Protein AF-A0A354GF23-F1 (afdb_monomer)

Solvent-accessible surface area (backbone atoms only — not comparable to full-atom values): 13284 Å² total; per-residue (Å²): 53,43,40,22,50,26,30,32,32,54,91,89,52,70,76,38,87,39,36,57,30,33,48,56,39,43,56,89,45,45,58,36,32,38,42,34,37,34,93,64,69,28,47,38,35,41,42,37,34,20,45,62,96,57,68,77,31,41,35,39,31,38,54,70,35,57,40,17,23,50,28,32,34,37,60,93,98,40,80,40,88,40,47,72,31,31,56,49,25,56,58,92,48,36,42,26,31,40,40,33,36,36,44,96,88,46,60,35,34,43,41,35,37,20,41,57,97,53,71,75,26,41,32,40,27,44,60,52,56,44,39,45,25,45,29,37,68,64,62,100,82,72,67,101,81,70,68,53,52,25,61,30,28,53,48,40,42,75,98,42,36,38,29,32,40,40,33,41,31,94,63,71,29,45,38,36,42,42,39,32,23,43,54,100,57,69,82,26,40,34,38,33,36,56,74,44,59,40,28,20,48,26,30,33,28,55,94,51,91,86,41,70,75,38,88,42,50,60,30,30,55,51,24,53,58,94,46,34,39,26,31,39,42,36,42,32,91,56,73,30,47,38,35,44,39,37,38,20,41,60,98,54,71,75,37,43,33,41,32,37,47,56,31,68,74,79,84,128

Radius of gyration: 18.03 Å; Cα contacts (8 Å, |Δi|>4): 758; chains: 1; bounding box: 55×43×46 Å

Foldseek 3Di:
DWKWFKWWADDPDDTDGWAIKFDFQAQPKAWFWDKWFAPPQQQKIWDWTDIPPGDIWTWIWGDQAAQKTFIWTDDPNDTDGGGIIGATFAFPKHWGIDTWGDDPPRAKTWDWIDIGPGDIITMIIGTFAFWKKFKDFDDPDDDPPRGTQGIKTAFGDHPKAKFWDWWFAPPQQQKTWDWTHIFPGDIWTKIWGDDHFQKTFMWIGDPDDPGDTHGGGMIRATRHGPWYWRTDTWGHPPRNQKIWDWIDIGPGDITTMIIGTRNDDPDD

Mean predicted aligned error: 4.47 Å

Nearest PDB structures (foldseek):
  4fbv-assembly1_A  TM=9.594E-01  e=6.382E-30  Myxococcus xanthus
  7umj-assembly1_AA  TM=9.503E-01  e=6.981E-29  Solieria filiformis
  3s60-assembly1_A  TM=9.766E-01  e=4.485E-13  Planktothrix agardhii
  4fbo-assembly2_B  TM=9.668E-01  e=3.718E-13  Pseudomonas fluorescens Pf0-1
  7dc4-assembly2_B  TM=9.651E-01  e=1.043E-12  Pseudomonas taiwanensis DSM 21245

Sequence (268 aa):
MSIYQVQNKWGDSPFQNGGIYVLGSRSNQLIVDVNIKSEDGGKTLAGTITYQGEGPIGFKGVQVVGNNYKVKNEWGDTWNDGGNWVIGGRDGQNVVALKASATSEGLDLIGEVTYEGEESILFEGEKISGSAYEIKNQHEEISESQSPEGVFVLGARDRQHPVSLDMDSEDNGKTLLGTMTYENEGVIGVKAIHVMGNVYSVQNQWNGEVSPWHPGGCFIIGGRVAQRVIEIQITSKDEGQNFSGEITYSNEEPILIEASVIGKLATV

Secondary structure (DSSP, 8-state):
-EEEEEEEE-TTPPPEEEEEEEE---TT--EEEEEEE-SSTTSEEEEEEEETTS--EEEEEEEEETTEEEEEEEETTEEEEEEEEE---SSS--EEEEEEEEPTTSS-EEEEEEETTS-EEEEEEEEE---EEEEEE--SS--TTSPP-EEEE---STT--EEEEEEE-SSSSSEEEEEEEETTS--EEEEEEEEETTEEEEEEE-SSTTSPPEEEEEEE---SSS--EEEEEEE-SSTTSEEEEEEEETTS--EEEEEEETTPPPP-

Structure (mmCIF, N/CA/C/O backbone):
data_AF-A0A354GF23-F1
#
_entry.id   AF-A0A354GF23-F1
#
loop_
_atom_site.group_PDB
_atom_site.id
_atom_site.type_symbol
_atom_site.label_atom_id
_atom_site.label_alt_id
_atom_site.label_comp_id
_atom_site.label_asym_id
_atom_site.label_entity_id
_atom_site.label_seq_id
_atom_site.pdbx_PDB_ins_code
_atom_site.Cartn_x
_atom_site.Cartn_y
_atom_site.Cartn_z
_atom_site.occupancy
_atom_site.B_iso_or_equiv
_atom_site.auth_seq_id
_atom_site.auth_comp_id
_atom_site.auth_asym_id
_atom_site.auth_atom_id
_atom_site.pdbx_PDB_model_num
ATOM 1 N N . MET A 1 1 ? -5.021 10.641 -0.151 1.00 88.19 1 MET A N 1
ATOM 2 C CA . MET A 1 1 ? -4.783 9.272 0.298 1.00 88.19 1 MET A CA 1
ATOM 3 C C . MET A 1 1 ? -3.404 9.290 0.922 1.00 88.19 1 MET A C 1
ATOM 5 O O . MET A 1 1 ? -2.590 10.113 0.503 1.00 88.19 1 MET A O 1
ATOM 9 N N . SER A 1 2 ? -3.167 8.468 1.937 1.00 92.06 2 SER A N 1
ATOM 10 C CA . SER A 1 2 ? -1.869 8.398 2.605 1.00 92.06 2 SER A CA 1
ATOM 11 C C . SER A 1 2 ? -1.308 6.988 2.521 1.00 92.06 2 SER A C 1
ATOM 13 O O . SER A 1 2 ? -2.030 6.014 2.732 1.00 92.06 2 SER A O 1
ATOM 15 N N . ILE A 1 3 ? -0.012 6.904 2.236 1.00 95.50 3 ILE A N 1
ATOM 16 C CA . ILE A 1 3 ? 0.761 5.666 2.221 1.00 95.50 3 ILE A CA 1
ATOM 17 C C . ILE A 1 3 ? 1.644 5.691 3.462 1.00 95.50 3 ILE A C 1
ATOM 19 O O . ILE A 1 3 ? 2.346 6.675 3.696 1.00 95.50 3 ILE A O 1
ATOM 23 N N . TYR A 1 4 ? 1.594 4.628 4.253 1.00 97.00 4 TYR A N 1
ATOM 24 C CA . TYR A 1 4 ? 2.343 4.505 5.494 1.00 97.00 4 TYR A CA 1
ATOM 25 C C . TYR A 1 4 ? 3.311 3.338 5.406 1.00 97.00 4 TYR A C 1
ATOM 27 O O . TYR A 1 4 ? 2.892 2.212 5.132 1.00 97.00 4 TYR A O 1
ATOM 35 N N . GLN A 1 5 ? 4.586 3.596 5.683 1.00 97.44 5 GLN A N 1
ATOM 36 C CA . GLN A 1 5 ? 5.527 2.545 6.024 1.00 97.44 5 GLN A CA 1
ATOM 37 C C . GLN A 1 5 ? 5.313 2.164 7.482 1.00 97.44 5 GLN A C 1
ATOM 39 O O . GLN A 1 5 ? 5.512 2.976 8.383 1.00 97.44 5 GLN A O 1
ATOM 44 N N . VAL A 1 6 ? 4.866 0.932 7.706 1.00 98.31 6 VAL A N 1
ATOM 45 C CA . VAL A 1 6 ? 4.480 0.463 9.032 1.00 98.31 6 VAL A CA 1
ATOM 46 C C . VAL A 1 6 ? 5.617 -0.320 9.665 1.00 98.31 6 VAL A C 1
ATOM 48 O O . VAL A 1 6 ? 6.278 -1.136 9.018 1.00 98.31 6 VAL A O 1
ATOM 51 N N . GLN A 1 7 ? 5.809 -0.103 10.958 1.00 98.25 7 GLN A N 1
ATOM 52 C CA . GLN A 1 7 ? 6.608 -0.939 11.832 1.00 98.25 7 GLN A CA 1
ATOM 53 C C . GLN A 1 7 ? 5.755 -1.455 12.992 1.00 98.25 7 GLN A C 1
ATOM 55 O O . GLN A 1 7 ? 4.855 -0.772 13.488 1.00 98.25 7 GLN A O 1
ATOM 60 N N . ASN A 1 8 ? 6.041 -2.681 13.431 1.00 98.56 8 ASN A N 1
ATOM 61 C CA . ASN A 1 8 ? 5.394 -3.288 14.587 1.00 98.56 8 ASN A CA 1
ATOM 62 C C . ASN A 1 8 ? 6.404 -3.735 15.642 1.00 98.56 8 A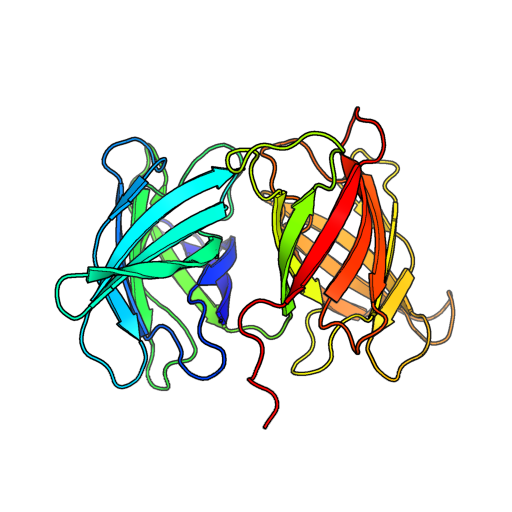SN A C 1
ATOM 64 O O . ASN A 1 8 ? 7.526 -4.123 15.315 1.00 98.56 8 ASN A O 1
ATOM 68 N N . LYS A 1 9 ? 5.991 -3.721 16.911 1.00 98.12 9 LYS A N 1
ATOM 69 C CA . LYS A 1 9 ? 6.804 -4.192 18.041 1.00 98.12 9 LYS A CA 1
ATOM 70 C C . LYS A 1 9 ? 5.966 -5.011 19.018 1.00 98.12 9 LYS A C 1
ATOM 72 O O . LYS A 1 9 ? 4.854 -4.617 19.363 1.00 98.12 9 LYS A O 1
ATOM 77 N N . TRP A 1 10 ? 6.529 -6.119 19.499 1.00 97.44 10 TRP A N 1
ATOM 78 C CA . TRP A 1 10 ? 5.908 -7.016 20.474 1.00 97.44 10 TRP A CA 1
ATOM 79 C C . TRP A 1 10 ? 6.875 -7.323 21.621 1.00 97.44 10 TRP A C 1
ATOM 81 O O . TRP A 1 10 ? 8.047 -7.636 21.404 1.00 97.44 10 TRP A O 1
ATOM 91 N N . GLY A 1 11 ? 6.388 -7.229 22.861 1.00 94.75 11 GLY A N 1
ATOM 92 C CA . GLY A 1 11 ? 7.231 -7.363 24.053 1.00 94.75 11 GLY A CA 1
ATOM 93 C C . GLY A 1 11 ? 8.475 -6.464 23.990 1.00 94.75 11 GLY A C 1
ATOM 94 O O . GLY A 1 11 ? 8.386 -5.276 23.669 1.00 94.75 11 GLY A O 1
ATOM 95 N N . ASP A 1 12 ? 9.643 -7.054 24.246 1.00 95.50 12 ASP A N 1
ATOM 96 C CA . ASP A 1 12 ? 10.941 -6.365 24.228 1.00 95.50 12 ASP A CA 1
ATOM 97 C C . ASP A 1 12 ? 11.647 -6.392 22.854 1.00 95.50 12 ASP A C 1
ATOM 99 O O . ASP A 1 12 ? 12.826 -6.046 22.759 1.00 95.50 12 ASP A O 1
ATOM 103 N N . SER A 1 13 ? 10.967 -6.803 21.772 1.00 95.69 13 SER A N 1
ATOM 104 C CA . SER A 1 13 ? 11.577 -6.850 20.435 1.00 95.69 13 SER A CA 1
ATOM 105 C C . SER A 1 13 ? 11.971 -5.448 19.936 1.00 95.69 13 SER A C 1
ATOM 107 O O . SER A 1 13 ? 11.332 -4.453 20.296 1.00 95.69 13 SER A O 1
ATOM 109 N N . PRO A 1 14 ? 12.980 -5.318 19.052 1.00 97.19 14 PRO A N 1
ATOM 110 C CA . PRO A 1 14 ? 13.079 -4.119 18.227 1.00 97.19 14 PRO A CA 1
ATOM 111 C C . PRO A 1 14 ? 11.850 -4.019 17.313 1.00 97.19 14 PRO A C 1
ATOM 113 O O . PRO A 1 14 ? 11.153 -5.016 17.087 1.00 97.19 14 PRO A O 1
ATOM 116 N N . PHE A 1 15 ? 11.598 -2.823 16.784 1.00 97.62 15 PHE A N 1
ATOM 117 C CA . PHE A 1 15 ? 10.604 -2.643 15.734 1.00 97.62 15 PHE A CA 1
ATOM 118 C C . PHE A 1 15 ? 10.985 -3.454 14.494 1.00 97.62 15 PHE A C 1
ATOM 120 O O . PHE A 1 15 ? 12.151 -3.519 14.101 1.00 97.62 15 PHE A O 1
ATOM 127 N N . GLN A 1 16 ? 9.984 -4.097 13.909 1.00 97.56 16 GLN A N 1
ATOM 128 C CA . GLN A 1 16 ? 10.092 -4.922 12.714 1.00 97.56 16 GLN A CA 1
ATOM 129 C C . GLN A 1 16 ? 9.217 -4.332 11.618 1.00 97.56 16 GLN A C 1
ATOM 131 O O . GLN A 1 16 ? 8.242 -3.642 11.904 1.00 97.56 16 GLN A O 1
ATOM 136 N N . ASN A 1 17 ? 9.549 -4.615 10.359 1.00 96.62 17 ASN A N 1
ATOM 137 C CA . ASN A 1 17 ? 8.730 -4.191 9.228 1.00 96.62 17 ASN A CA 1
ATOM 138 C C . ASN A 1 17 ? 7.301 -4.759 9.381 1.00 96.62 17 ASN A C 1
ATOM 140 O O . ASN A 1 17 ? 7.134 -5.947 9.640 1.00 96.62 17 ASN A O 1
ATOM 144 N N . GLY A 1 18 ? 6.293 -3.893 9.285 1.00 97.75 18 GLY A N 1
ATOM 145 C CA . GLY A 1 18 ? 4.867 -4.216 9.383 1.00 97.75 18 GLY A CA 1
ATOM 146 C C . GLY A 1 18 ? 4.116 -4.074 8.055 1.00 97.75 18 GLY A C 1
ATOM 147 O O . GLY A 1 18 ? 2.891 -4.182 8.031 1.00 97.75 18 GLY A O 1
ATOM 148 N N . GLY A 1 19 ? 4.837 -3.836 6.957 1.00 97.12 19 GLY A N 1
ATOM 149 C CA . GLY A 1 19 ? 4.315 -3.675 5.605 1.00 97.12 19 GLY A CA 1
ATOM 150 C C . GLY A 1 19 ? 4.055 -2.220 5.214 1.00 97.12 19 GLY A C 1
ATOM 151 O O . GLY A 1 19 ? 4.503 -1.281 5.872 1.00 97.12 19 GLY A O 1
ATOM 152 N N . ILE A 1 20 ? 3.324 -2.042 4.112 1.00 98.06 20 ILE A N 1
ATOM 153 C CA . ILE A 1 20 ? 2.844 -0.742 3.638 1.00 98.06 20 ILE A CA 1
ATOM 154 C C . ILE A 1 20 ? 1.326 -0.716 3.767 1.00 98.06 20 ILE A C 1
ATOM 156 O O . ILE A 1 20 ? 0.649 -1.627 3.293 1.00 98.06 20 ILE A O 1
ATOM 160 N N . TYR A 1 21 ? 0.796 0.318 4.415 1.00 98.31 21 TYR A N 1
ATOM 161 C CA . TYR A 1 21 ? -0.643 0.532 4.558 1.00 98.31 21 TYR A CA 1
ATOM 162 C C . TYR A 1 21 ? -1.058 1.709 3.679 1.00 98.31 21 TYR A C 1
ATOM 164 O O . TYR A 1 21 ? -0.328 2.691 3.555 1.00 98.31 21 TYR A O 1
ATOM 172 N N . VAL A 1 22 ? -2.252 1.631 3.097 1.00 97.31 22 VAL A N 1
ATOM 173 C CA . VAL A 1 22 ? -2.867 2.734 2.350 1.00 97.31 22 VAL A CA 1
ATOM 174 C C . VAL A 1 22 ? -4.151 3.100 3.069 1.00 97.31 22 VAL A C 1
ATOM 176 O O . VAL A 1 22 ? -5.108 2.325 3.051 1.00 97.31 22 VAL A O 1
ATOM 179 N N . LEU A 1 23 ? -4.154 4.259 3.727 1.00 96.88 23 LEU A N 1
ATOM 180 C CA . LEU A 1 23 ? -5.253 4.717 4.575 1.00 96.88 23 LEU A CA 1
ATOM 181 C C . LEU A 1 23 ? -5.781 6.067 4.077 1.00 96.88 23 LEU A C 1
ATOM 183 O O . LEU A 1 23 ? -5.028 7.005 3.802 1.00 96.88 23 LEU A O 1
ATOM 187 N N . GLY A 1 24 ? -7.102 6.172 3.988 1.00 94.44 24 GLY A N 1
ATOM 188 C CA . GLY A 1 24 ? -7.807 7.335 3.455 1.00 94.44 24 GLY A CA 1
ATOM 189 C C . GLY A 1 24 ? -7.808 7.409 1.927 1.00 94.44 24 GLY A C 1
ATOM 190 O O . GLY A 1 24 ? -6.891 6.957 1.249 1.00 94.44 24 GLY A O 1
ATOM 191 N N . SER A 1 25 ? -8.825 8.062 1.370 1.00 91.00 25 SER A N 1
ATOM 192 C CA . SER A 1 25 ? -9.001 8.228 -0.085 1.00 91.00 25 SER A CA 1
ATOM 193 C C . SER A 1 25 ? -8.878 9.681 -0.565 1.00 91.00 25 SER A C 1
ATOM 195 O O . SER A 1 25 ? -8.732 9.932 -1.759 1.00 91.00 25 SER A O 1
ATOM 197 N N . ARG A 1 26 ? -8.856 10.661 0.349 1.00 90.88 26 ARG A N 1
ATOM 198 C CA . ARG A 1 26 ? -8.877 12.104 0.031 1.00 90.88 26 ARG A CA 1
ATOM 199 C C . ARG A 1 26 ? -7.486 12.677 -0.221 1.00 90.88 26 ARG A C 1
ATOM 201 O O . ARG A 1 26 ? -6.612 12.522 0.623 1.00 90.88 26 ARG A O 1
ATOM 208 N N . SER A 1 27 ? -7.258 13.340 -1.353 1.00 84.31 27 SER A N 1
ATOM 209 C CA . SER A 1 27 ? -5.943 13.866 -1.776 1.00 84.31 27 SER A CA 1
ATOM 210 C C . SER A 1 27 ? -5.323 14.888 -0.814 1.00 84.31 27 SER A C 1
ATOM 212 O O . SER A 1 27 ? -4.121 14.855 -0.582 1.00 84.31 27 SER A O 1
ATOM 214 N N . ASN A 1 28 ? -6.153 15.747 -0.219 1.00 84.44 28 ASN A N 1
ATOM 215 C CA . ASN A 1 28 ? -5.722 16.923 0.545 1.00 84.44 28 ASN A CA 1
ATOM 216 C C . ASN A 1 28 ? -6.146 16.881 2.017 1.00 84.44 28 ASN A C 1
ATOM 218 O O . ASN A 1 28 ? -6.219 17.918 2.671 1.00 84.44 28 ASN A O 1
ATOM 222 N N . GLN A 1 29 ? -6.486 15.699 2.531 1.00 89.81 29 GLN A N 1
ATOM 223 C CA . GLN A 1 29 ? -6.964 15.562 3.898 1.00 89.81 29 GLN A CA 1
ATOM 224 C C . GLN A 1 29 ? -6.556 14.208 4.463 1.00 89.81 29 GLN A C 1
ATOM 226 O O . GLN A 1 29 ? -6.956 13.159 3.955 1.00 89.81 29 GLN A O 1
ATOM 231 N N . LEU A 1 30 ? -5.720 14.250 5.496 1.00 91.81 30 LEU A N 1
ATOM 232 C CA . LEU A 1 30 ? -5.093 13.069 6.082 1.00 91.81 30 LEU A CA 1
ATOM 233 C C . LEU A 1 30 ? -6.025 12.401 7.095 1.00 91.81 30 LEU A C 1
ATOM 235 O O . LEU A 1 30 ? -6.868 13.065 7.698 1.00 91.81 30 LEU A O 1
ATOM 239 N N . ILE A 1 31 ? -5.854 11.096 7.299 1.00 94.12 31 ILE A N 1
ATOM 240 C CA . ILE A 1 31 ? -6.420 10.400 8.457 1.00 94.12 31 ILE A CA 1
ATOM 241 C C . ILE A 1 31 ? -5.604 10.800 9.686 1.00 94.12 31 ILE A C 1
ATOM 243 O O . ILE A 1 31 ? -4.381 10.703 9.663 1.00 94.12 31 ILE A O 1
ATOM 247 N N . VAL A 1 32 ? -6.280 11.242 10.745 1.00 96.19 32 VAL A N 1
ATOM 248 C CA . VAL A 1 32 ? -5.654 11.605 12.028 1.00 96.19 32 VAL A CA 1
ATOM 249 C C . VAL A 1 32 ? -6.064 10.690 13.175 1.00 96.19 32 VAL A C 1
ATOM 251 O O . VAL A 1 32 ? -5.457 10.737 14.238 1.00 96.19 32 VAL A O 1
ATOM 254 N N . ASP A 1 33 ? -7.081 9.855 12.972 1.00 97.31 33 ASP A N 1
ATOM 255 C CA . ASP A 1 33 ? -7.488 8.829 13.926 1.00 97.31 33 ASP A CA 1
ATOM 256 C C . ASP A 1 33 ? -8.158 7.669 13.184 1.00 97.31 33 ASP A C 1
ATOM 258 O O . ASP A 1 33 ? -8.958 7.886 12.267 1.00 97.31 33 ASP A O 1
ATOM 262 N N . VAL A 1 34 ? -7.832 6.444 13.575 1.00 98.38 34 VAL A N 1
ATOM 263 C CA . VAL A 1 34 ? -8.476 5.211 13.124 1.00 98.38 34 VAL A CA 1
ATOM 264 C C . VAL A 1 34 ? -8.713 4.322 14.335 1.00 98.38 34 VAL A C 1
ATOM 266 O O . VAL A 1 34 ? -7.808 4.080 15.127 1.00 98.38 34 VAL A O 1
ATOM 269 N N . ASN A 1 35 ? -9.936 3.824 14.474 1.00 98.75 35 ASN A N 1
ATOM 270 C CA . ASN A 1 35 ? -10.312 2.864 15.502 1.00 98.75 35 ASN A CA 1
ATOM 271 C C . ASN A 1 35 ? -11.339 1.897 14.917 1.00 98.75 35 ASN A C 1
ATOM 273 O O . ASN A 1 35 ? -12.536 2.192 14.867 1.00 98.75 35 ASN A O 1
ATOM 277 N N . ILE A 1 36 ? -10.854 0.761 14.428 1.00 98.88 36 ILE A N 1
ATOM 278 C CA . ILE A 1 36 ? -11.643 -0.240 13.711 1.00 98.88 36 ILE A CA 1
ATOM 279 C C . ILE A 1 36 ? -11.364 -1.631 14.269 1.00 98.88 36 ILE A C 1
ATOM 281 O O . ILE A 1 36 ? -10.253 -1.926 14.710 1.00 98.88 36 ILE A O 1
ATOM 285 N N . LYS A 1 37 ? -12.377 -2.493 14.230 1.00 98.88 37 LYS A N 1
ATOM 286 C CA . LYS A 1 37 ? -12.303 -3.889 14.665 1.00 98.88 37 LYS A CA 1
ATOM 287 C C . LYS A 1 37 ? -13.073 -4.804 13.720 1.00 98.88 37 LYS A C 1
ATOM 289 O O . LYS A 1 37 ? -13.999 -4.363 13.043 1.00 98.88 37 LYS A O 1
ATOM 294 N N . SER A 1 38 ? -12.715 -6.075 13.725 1.00 98.81 38 SER A N 1
ATOM 295 C CA . SER A 1 38 ? -13.408 -7.155 13.040 1.00 98.81 38 SER A CA 1
ATOM 296 C C . SER A 1 38 ? -14.007 -8.125 14.051 1.00 98.81 38 SER A C 1
ATOM 298 O O . SER A 1 38 ? -13.442 -8.359 15.118 1.00 98.81 38 SER A O 1
ATOM 300 N N . GLU A 1 39 ? -15.145 -8.711 13.690 1.00 98.50 39 GLU A N 1
ATOM 301 C CA . GLU A 1 39 ? -15.802 -9.787 14.441 1.00 98.50 39 GLU A CA 1
ATOM 302 C C . GLU A 1 39 ? -15.822 -11.105 13.640 1.00 98.50 39 GLU A C 1
ATOM 304 O O . GLU A 1 39 ? -16.390 -12.097 14.088 1.00 98.50 39 GLU A O 1
ATOM 309 N N . ASP A 1 40 ? -15.192 -11.132 12.460 1.00 98.50 40 ASP A N 1
ATOM 310 C CA . ASP A 1 40 ? -15.273 -12.222 11.480 1.00 98.50 40 ASP A CA 1
ATOM 311 C C . ASP A 1 40 ? -13.909 -12.608 10.871 1.00 98.50 40 ASP A C 1
ATOM 313 O O . ASP A 1 40 ? -13.831 -13.066 9.727 1.00 98.50 40 ASP A O 1
ATOM 317 N N . GLY A 1 41 ? -12.831 -12.441 11.645 1.00 98.25 41 GLY A N 1
ATOM 318 C CA . GLY A 1 41 ? -11.471 -12.814 11.227 1.00 98.25 41 GLY A CA 1
ATOM 319 C C . GLY A 1 41 ? -10.858 -11.847 10.209 1.00 98.25 41 GLY A C 1
ATOM 320 O O . GLY A 1 41 ? -10.088 -12.239 9.339 1.00 98.25 41 GLY A O 1
ATOM 321 N N . GLY A 1 42 ? -11.244 -10.574 10.262 1.00 98.38 42 GLY A N 1
ATOM 322 C CA . GLY A 1 42 ? -10.748 -9.511 9.389 1.00 98.38 42 GLY A CA 1
ATOM 323 C C . GLY A 1 42 ? -11.443 -9.431 8.031 1.00 98.38 42 GLY A C 1
ATOM 324 O O . GLY A 1 42 ? -11.048 -8.621 7.206 1.00 98.38 42 GLY A O 1
ATOM 325 N N . LYS A 1 43 ? -12.492 -10.220 7.770 1.00 98.06 43 LYS A N 1
ATOM 326 C CA . LYS A 1 43 ? -13.234 -10.138 6.495 1.00 98.06 43 LYS A CA 1
ATOM 327 C C . LYS A 1 43 ? -14.027 -8.841 6.385 1.00 98.06 43 LYS A C 1
ATOM 329 O O . LYS A 1 43 ? -14.141 -8.265 5.302 1.00 98.06 43 LYS A O 1
ATOM 334 N N . THR A 1 44 ? -14.554 -8.361 7.504 1.00 98.69 44 THR A N 1
ATOM 335 C CA . THR A 1 44 ? -15.122 -7.027 7.642 1.00 98.69 44 THR A CA 1
ATOM 336 C C . THR A 1 44 ? -14.481 -6.293 8.811 1.00 98.69 44 THR A C 1
ATOM 338 O O . THR A 1 44 ? -14.153 -6.874 9.846 1.00 98.69 44 THR A O 1
ATOM 341 N N . LEU A 1 45 ? -14.295 -4.988 8.636 1.00 98.88 45 LEU A N 1
ATOM 342 C CA . LEU A 1 45 ? -13.812 -4.064 9.656 1.00 98.88 45 LEU A CA 1
ATOM 343 C C . LEU A 1 45 ? -14.862 -2.975 9.858 1.00 98.88 45 LEU A C 1
ATOM 345 O O . LEU A 1 45 ? -15.353 -2.396 8.890 1.00 98.88 45 LEU A O 1
ATOM 349 N N . ALA A 1 46 ? -15.195 -2.665 11.105 1.00 98.81 46 ALA A N 1
ATOM 350 C CA . ALA A 1 46 ? -16.134 -1.610 11.458 1.00 98.81 46 ALA A CA 1
ATOM 351 C C . ALA A 1 46 ? -15.594 -0.758 12.606 1.00 98.81 46 ALA A C 1
ATOM 353 O O . ALA A 1 46 ? -14.874 -1.248 13.478 1.00 98.81 46 ALA A O 1
ATOM 354 N N . GLY A 1 47 ? -15.959 0.521 12.622 1.00 98.50 47 GLY A N 1
ATOM 355 C CA . GLY A 1 47 ? -15.556 1.440 13.679 1.00 98.50 47 GLY A CA 1
ATOM 356 C C . GLY A 1 47 ? -15.662 2.889 13.241 1.00 98.50 47 GLY A C 1
ATOM 357 O O . GLY A 1 47 ? -16.622 3.265 12.567 1.00 98.50 47 GLY A O 1
ATOM 358 N N . THR A 1 48 ? -14.674 3.693 13.614 1.00 98.44 48 THR A N 1
ATOM 359 C CA . THR A 1 48 ? -14.623 5.121 13.300 1.00 98.44 48 THR A CA 1
ATOM 360 C C . THR A 1 48 ? -13.265 5.525 12.753 1.00 98.44 48 THR A C 1
ATOM 362 O O . THR A 1 48 ? -12.236 4.961 13.126 1.00 98.44 48 THR A O 1
ATOM 365 N N . ILE A 1 49 ? -13.266 6.544 11.902 1.00 98.00 49 ILE A N 1
ATOM 366 C CA . ILE A 1 49 ? -12.061 7.256 11.471 1.00 98.00 49 ILE A CA 1
ATOM 367 C C . ILE A 1 49 ? -12.276 8.758 11.640 1.00 98.00 49 ILE A C 1
ATOM 369 O O . ILE A 1 49 ? -13.416 9.219 11.661 1.00 98.00 49 ILE A O 1
ATOM 373 N N . THR A 1 50 ? -11.195 9.527 11.704 1.00 96.19 50 THR A N 1
ATOM 374 C CA . THR A 1 50 ? -11.240 10.993 11.690 1.00 96.19 50 THR A CA 1
ATOM 375 C C . THR A 1 50 ? -10.303 11.514 10.612 1.00 96.19 50 THR A C 1
ATOM 377 O O . THR A 1 50 ? -9.116 11.185 10.602 1.00 96.19 50 THR A O 1
ATOM 380 N N . TYR A 1 51 ? -10.831 12.337 9.707 1.00 95.06 51 TYR A N 1
ATOM 381 C CA . TYR A 1 51 ? -10.020 13.124 8.781 1.00 95.06 51 TYR A CA 1
ATOM 382 C C . TYR A 1 51 ? -9.571 14.432 9.447 1.00 95.06 51 TYR A C 1
ATOM 384 O O . TYR A 1 51 ? -10.256 14.977 10.312 1.00 95.06 51 TYR A O 1
ATOM 392 N N . GLN A 1 52 ? -8.417 14.959 9.044 1.00 93.19 52 GLN A N 1
ATOM 393 C CA . GLN A 1 52 ? -7.867 16.203 9.576 1.00 93.19 52 GLN A CA 1
ATOM 394 C C . GLN A 1 52 ? -8.882 17.352 9.471 1.00 93.19 52 GLN A C 1
ATOM 396 O O . GLN A 1 52 ? -9.402 17.636 8.393 1.00 93.19 52 GLN A O 1
ATOM 401 N N . GLY A 1 53 ? -9.139 18.029 10.592 1.00 92.88 53 GLY A N 1
ATOM 402 C CA . GLY A 1 53 ? -10.086 19.146 10.659 1.00 92.88 53 GLY A CA 1
ATOM 403 C C . GLY A 1 53 ? -11.564 18.744 10.747 1.00 92.88 53 GLY A C 1
ATOM 404 O O . GLY A 1 53 ? -12.416 19.629 10.736 1.00 92.88 53 GLY A O 1
ATOM 405 N N . GLU A 1 54 ? -11.879 17.450 10.859 1.00 94.31 54 GLU A N 1
ATOM 406 C CA . GLU A 1 54 ? -13.246 16.930 11.002 1.00 94.31 54 GLU A CA 1
ATOM 407 C C . G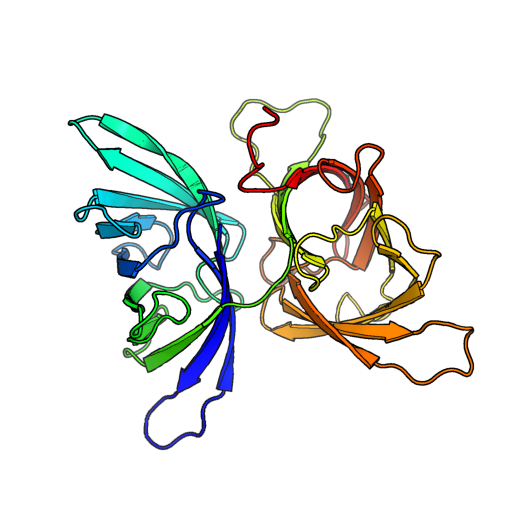LU A 1 54 ? -13.481 16.268 12.369 1.00 94.31 54 GLU A C 1
ATOM 409 O O . GLU A 1 54 ? -12.558 16.072 13.160 1.00 94.31 54 GLU A O 1
ATOM 414 N N . GLY A 1 55 ? -14.746 15.939 12.653 1.00 95.31 55 GLY A N 1
ATOM 415 C CA . GLY A 1 55 ? -15.107 15.014 13.728 1.00 95.31 55 GLY A CA 1
ATOM 416 C C . GLY A 1 55 ? -15.068 13.550 13.259 1.00 95.31 55 GLY A C 1
ATOM 417 O O . GLY A 1 55 ? -14.980 13.300 12.055 1.00 95.31 55 GLY A O 1
ATOM 418 N N . PRO A 1 56 ? -15.162 12.578 14.184 1.00 97.06 56 PRO A N 1
ATOM 419 C CA . PRO A 1 56 ? -15.191 11.164 13.827 1.00 97.06 56 PRO A CA 1
ATOM 420 C C . PRO A 1 56 ? -16.391 10.816 12.939 1.00 97.06 56 PRO A C 1
ATOM 422 O O . PRO A 1 56 ? -17.512 11.259 13.195 1.00 97.06 56 PRO A O 1
ATOM 425 N N . ILE A 1 57 ? -16.158 9.976 11.933 1.00 97.81 57 ILE A N 1
ATOM 426 C CA . ILE A 1 57 ? -17.174 9.433 11.023 1.00 97.81 57 ILE A CA 1
ATOM 427 C C . ILE A 1 57 ? -17.169 7.905 11.070 1.00 97.81 57 ILE A C 1
ATOM 429 O O . ILE A 1 57 ? -16.155 7.283 11.405 1.00 97.81 57 ILE A O 1
ATOM 433 N N . GLY A 1 58 ? -18.300 7.286 10.726 1.00 98.25 58 GLY A N 1
ATOM 434 C CA . GLY A 1 58 ? -18.408 5.828 10.692 1.00 98.25 58 GLY A CA 1
ATOM 435 C C . GLY A 1 58 ? -17.526 5.216 9.602 1.00 98.25 58 GLY A C 1
ATOM 436 O O . GLY A 1 58 ? -17.332 5.799 8.534 1.00 98.25 58 GLY A O 1
ATOM 437 N N . PHE A 1 59 ? -17.000 4.023 9.863 1.00 98.62 59 PHE A N 1
ATOM 438 C CA . PHE A 1 59 ? -16.169 3.248 8.945 1.00 98.62 59 PHE A CA 1
ATOM 439 C C . PHE A 1 59 ? -16.723 1.833 8.796 1.00 98.62 59 PHE A C 1
ATOM 441 O O . PHE A 1 59 ? -17.025 1.171 9.793 1.00 98.62 59 PHE A O 1
ATOM 448 N N . LYS A 1 60 ? -16.799 1.358 7.549 1.00 98.56 60 LYS A N 1
ATOM 449 C CA . LYS A 1 60 ? -16.996 -0.051 7.194 1.00 98.56 60 LYS A CA 1
ATOM 450 C C . LYS A 1 60 ? -16.042 -0.418 6.067 1.00 98.56 60 LYS A C 1
ATOM 452 O O . LYS A 1 60 ? -16.112 0.190 5.006 1.00 98.56 60 LYS A O 1
ATOM 457 N N . GLY A 1 61 ? -15.197 -1.414 6.278 1.00 98.25 61 GLY A N 1
ATOM 458 C CA . GLY A 1 61 ? -14.347 -2.021 5.261 1.00 98.25 61 GLY A CA 1
ATOM 459 C C . GLY A 1 61 ? -14.774 -3.461 5.014 1.00 98.25 61 GLY A C 1
ATOM 460 O O . GLY A 1 61 ? -15.015 -4.197 5.967 1.00 98.25 61 GLY A O 1
ATOM 461 N N . VAL A 1 62 ? -14.861 -3.865 3.750 1.00 97.56 62 VAL A N 1
ATOM 462 C CA . VAL A 1 62 ? -15.084 -5.262 3.349 1.00 97.56 62 VAL A CA 1
ATOM 463 C C . VAL A 1 62 ? -13.874 -5.726 2.555 1.00 97.56 62 VAL A C 1
ATOM 465 O O . VAL A 1 62 ? -13.504 -5.075 1.577 1.00 97.56 62 VAL A O 1
ATOM 468 N N . GLN A 1 63 ? -13.253 -6.823 2.987 1.00 95.62 63 GLN A N 1
ATOM 469 C CA . GLN A 1 63 ? -12.099 -7.407 2.315 1.00 95.62 63 GLN A CA 1
ATOM 470 C C . GLN A 1 63 ? -12.476 -7.815 0.888 1.00 95.62 63 GLN A C 1
ATOM 472 O O . GLN A 1 63 ? -13.494 -8.470 0.663 1.00 95.62 63 GLN A O 1
ATOM 477 N N . VAL A 1 64 ? -11.643 -7.423 -0.072 1.00 91.88 64 VAL A N 1
ATOM 478 C CA . VAL A 1 64 ? -11.788 -7.793 -1.483 1.00 91.88 64 VAL A CA 1
ATOM 479 C C . VAL A 1 64 ? -10.813 -8.911 -1.832 1.00 91.88 64 VAL A C 1
ATOM 481 O O . VAL A 1 64 ? -11.221 -9.969 -2.303 1.00 91.88 64 VAL A O 1
ATOM 484 N N . VAL A 1 65 ? -9.520 -8.674 -1.599 1.00 91.19 65 VAL A N 1
ATOM 485 C CA . VAL A 1 65 ? -8.433 -9.611 -1.896 1.00 91.19 65 VAL A CA 1
ATOM 486 C C . VAL A 1 65 ? -7.203 -9.253 -1.062 1.00 91.19 65 VAL A C 1
ATOM 488 O O . VAL A 1 65 ? -6.855 -8.076 -0.943 1.00 91.19 65 VAL A O 1
ATOM 491 N N . GLY A 1 66 ? -6.550 -10.251 -0.462 1.00 92.94 66 GLY A N 1
ATOM 492 C CA . GLY A 1 66 ? -5.400 -10.016 0.417 1.00 92.94 66 GLY A CA 1
ATOM 493 C C . GLY A 1 66 ? -5.698 -8.946 1.465 1.00 92.94 66 GLY A C 1
ATOM 494 O O . GLY A 1 66 ? -6.754 -8.962 2.086 1.00 92.94 66 GLY A O 1
ATOM 495 N N . ASN A 1 67 ? -4.812 -7.967 1.618 1.00 96.88 67 ASN A N 1
ATOM 496 C CA . ASN A 1 67 ? -4.990 -6.884 2.590 1.00 96.88 67 ASN A CA 1
ATOM 497 C C . ASN A 1 67 ? -5.823 -5.700 2.054 1.00 96.88 67 ASN A C 1
ATOM 499 O O . ASN A 1 67 ? -5.802 -4.629 2.657 1.00 96.88 67 ASN A O 1
ATOM 503 N N . ASN A 1 68 ? -6.539 -5.859 0.932 1.00 96.12 68 ASN A N 1
ATOM 504 C CA . ASN A 1 68 ? -7.331 -4.798 0.302 1.00 96.12 68 ASN A CA 1
ATOM 505 C C . ASN A 1 68 ? -8.778 -4.784 0.792 1.00 96.12 68 ASN A C 1
ATOM 507 O O . ASN A 1 68 ? -9.461 -5.809 0.765 1.00 96.12 68 ASN A O 1
ATOM 511 N N . TYR A 1 69 ? -9.271 -3.597 1.138 1.00 96.94 69 TYR A N 1
ATOM 512 C CA . TYR A 1 69 ? -10.620 -3.376 1.649 1.00 96.94 69 TYR A CA 1
ATOM 513 C C . TYR A 1 69 ? -11.344 -2.316 0.833 1.00 96.94 69 TYR A C 1
ATOM 515 O O . TYR A 1 69 ? -10.835 -1.209 0.664 1.00 96.94 69 TYR A O 1
ATOM 523 N N . LYS A 1 70 ? -12.572 -2.622 0.412 1.00 95.31 70 LYS A N 1
ATOM 524 C CA . LYS A 1 70 ? -13.510 -1.628 -0.109 1.00 95.31 70 LYS A CA 1
ATOM 525 C C . LYS A 1 70 ? -14.183 -0.934 1.067 1.00 95.31 70 LYS A C 1
ATOM 527 O O . LYS A 1 70 ? -14.848 -1.590 1.873 1.00 95.31 70 LYS A O 1
ATOM 532 N N . VAL A 1 71 ? -13.993 0.375 1.183 1.00 96.75 71 VAL A N 1
ATOM 533 C CA . VAL A 1 71 ? -14.410 1.162 2.347 1.00 96.75 71 VAL A CA 1
ATOM 534 C C . VAL A 1 71 ? -15.654 1.980 2.035 1.00 96.75 71 VAL A C 1
ATOM 536 O O . VAL A 1 71 ? -15.807 2.540 0.955 1.00 96.75 71 VAL A O 1
ATOM 539 N N . LYS A 1 72 ? -16.543 2.088 3.020 1.00 97.38 72 LYS A N 1
ATOM 540 C CA . LYS A 1 72 ? -17.597 3.096 3.084 1.00 97.38 72 LYS A CA 1
ATOM 541 C C . LYS A 1 72 ? -17.443 3.933 4.345 1.00 97.38 72 LYS A C 1
ATOM 543 O O . LYS A 1 72 ? -17.076 3.406 5.399 1.00 97.38 72 LYS A O 1
ATOM 548 N N . ASN A 1 73 ? -17.779 5.216 4.246 1.00 97.44 73 ASN A N 1
ATOM 549 C CA . ASN A 1 73 ? -17.832 6.120 5.390 1.00 97.44 73 ASN A CA 1
ATOM 550 C C . ASN A 1 73 ? -19.244 6.660 5.619 1.00 97.44 73 ASN A C 1
ATOM 552 O O . ASN A 1 73 ? -19.982 6.901 4.666 1.00 97.44 73 ASN A O 1
ATOM 556 N N . GLU A 1 74 ? -19.611 6.856 6.882 1.00 96.44 74 GLU A N 1
ATOM 557 C CA . GLU A 1 74 ? -20.925 7.371 7.273 1.00 96.44 74 GLU A CA 1
ATOM 558 C C . GLU A 1 74 ? -20.828 8.824 7.725 1.00 96.44 74 GLU A C 1
ATOM 560 O O . GLU A 1 74 ? -20.184 9.126 8.729 1.00 96.44 74 GLU A O 1
ATOM 565 N N . TRP A 1 75 ? -21.498 9.713 6.994 1.00 87.12 75 TRP A N 1
ATOM 566 C CA . TRP A 1 75 ? -21.714 11.100 7.398 1.00 87.12 75 TRP A CA 1
ATOM 567 C C . TRP A 1 75 ? -23.127 11.531 6.990 1.00 87.12 75 TRP A C 1
ATOM 569 O O . TRP A 1 75 ? -23.609 11.150 5.924 1.00 87.12 75 TRP A O 1
ATOM 579 N N . GLY A 1 76 ? -23.802 12.315 7.839 1.00 77.88 76 GLY A N 1
ATOM 580 C CA . GLY A 1 76 ? -25.156 12.816 7.557 1.00 77.88 76 GLY A CA 1
ATOM 581 C C . GLY A 1 76 ? -26.177 11.709 7.257 1.00 77.88 76 GLY A C 1
ATOM 582 O O . GLY A 1 76 ? -26.859 11.769 6.238 1.00 77.88 76 GLY A O 1
ATOM 583 N N . ASP A 1 77 ? -26.229 10.679 8.108 1.00 87.31 77 ASP A N 1
ATOM 584 C CA . ASP A 1 77 ? -27.143 9.523 8.039 1.00 87.31 77 ASP A CA 1
ATOM 585 C C . ASP A 1 77 ? -27.019 8.623 6.788 1.00 87.31 77 ASP A C 1
ATOM 587 O O . ASP A 1 77 ? -27.861 7.752 6.565 1.00 87.31 77 ASP A O 1
ATOM 591 N N . THR A 1 78 ? -25.978 8.792 5.961 1.00 94.44 78 THR A N 1
ATOM 592 C CA . THR A 1 78 ? -25.777 7.998 4.734 1.00 94.44 78 THR A CA 1
ATOM 593 C C . THR A 1 78 ? -24.379 7.385 4.666 1.00 94.44 78 THR A C 1
ATOM 595 O O . THR A 1 78 ? -23.387 8.012 5.036 1.00 94.44 78 THR A O 1
ATOM 598 N N . TRP A 1 79 ? -24.298 6.160 4.134 1.00 96.38 79 TRP A N 1
ATOM 599 C CA . TRP A 1 79 ? -23.040 5.487 3.804 1.00 96.38 79 TRP A CA 1
ATOM 600 C C . TRP A 1 79 ? -22.600 5.833 2.386 1.00 96.38 79 TRP A C 1
ATOM 602 O O . TRP A 1 79 ? -23.267 5.480 1.414 1.00 96.38 79 TRP A O 1
ATOM 612 N N . ASN A 1 80 ? -21.439 6.459 2.278 1.00 94.88 80 ASN A N 1
ATOM 613 C CA . ASN A 1 80 ? -20.844 6.916 1.032 1.00 94.88 80 ASN A CA 1
ATOM 614 C C . ASN A 1 80 ? -19.584 6.111 0.714 1.00 94.88 80 ASN A C 1
ATOM 616 O O . ASN A 1 80 ? -19.016 5.463 1.596 1.00 94.88 80 ASN A O 1
ATOM 620 N N . ASP A 1 81 ? -19.146 6.154 -0.543 1.00 94.00 81 ASP A N 1
ATOM 621 C CA . ASP A 1 81 ? -17.897 5.515 -0.951 1.00 94.00 81 ASP A CA 1
ATOM 622 C C . ASP A 1 81 ? -16.694 6.149 -0.233 1.00 94.00 81 ASP A C 1
ATOM 624 O O . ASP A 1 81 ? -16.528 7.370 -0.217 1.00 94.00 81 ASP A O 1
ATOM 628 N N . GLY A 1 82 ? -15.889 5.305 0.409 1.00 93.69 82 GLY A N 1
ATOM 629 C CA . GLY A 1 82 ? -14.681 5.671 1.147 1.00 93.69 82 GLY A CA 1
ATOM 630 C C . GLY A 1 82 ? -13.394 5.293 0.411 1.00 93.69 82 GLY A C 1
ATOM 631 O O . GLY A 1 82 ? -12.306 5.546 0.939 1.00 93.69 82 GLY A O 1
ATOM 632 N N . GLY A 1 83 ? -13.504 4.727 -0.798 1.00 92.25 83 GLY A N 1
ATOM 633 C CA . GLY A 1 83 ? -12.391 4.253 -1.620 1.00 92.25 83 GLY A CA 1
ATOM 634 C C . GLY A 1 83 ? -11.859 2.882 -1.192 1.00 92.25 83 GLY A C 1
ATOM 635 O O . GLY A 1 83 ? -12.450 2.201 -0.355 1.00 92.25 83 GLY A O 1
ATOM 636 N N . ASN A 1 84 ? -10.718 2.477 -1.756 1.00 93.25 84 ASN A N 1
ATOM 637 C CA . ASN A 1 84 ? -10.046 1.223 -1.402 1.00 93.25 84 ASN A CA 1
ATOM 638 C C . ASN A 1 84 ? -8.818 1.484 -0.529 1.00 93.25 84 ASN A C 1
ATOM 640 O O . ASN A 1 84 ? -8.067 2.430 -0.770 1.00 93.25 84 ASN A O 1
ATOM 644 N N . TRP A 1 85 ? -8.647 0.668 0.506 1.00 97.00 85 TRP A N 1
ATOM 645 C CA . TRP A 1 85 ? -7.576 0.784 1.496 1.00 97.00 85 TRP A CA 1
ATOM 646 C C . TRP A 1 85 ? -6.753 -0.503 1.529 1.00 97.00 85 TRP A C 1
ATOM 648 O O . TRP A 1 85 ? -7.284 -1.579 1.253 1.00 97.00 85 TRP A O 1
ATOM 658 N N . VAL A 1 86 ? -5.486 -0.397 1.934 1.00 98.00 86 VAL A N 1
ATOM 659 C CA . VAL A 1 86 ? -4.643 -1.550 2.287 1.00 98.00 86 VAL A CA 1
ATOM 660 C C . VAL A 1 86 ? -4.430 -1.543 3.795 1.00 98.00 86 VAL A C 1
ATOM 662 O O . VAL A 1 86 ? -3.854 -0.591 4.325 1.00 98.00 86 VAL A O 1
ATOM 665 N N . ILE A 1 87 ? -4.904 -2.585 4.480 1.00 98.50 87 ILE A N 1
ATOM 666 C CA . ILE A 1 87 ? -4.854 -2.719 5.941 1.00 98.50 87 ILE A CA 1
ATOM 667 C C . ILE A 1 87 ? -4.273 -4.095 6.284 1.00 98.50 87 ILE A C 1
ATOM 669 O O . ILE A 1 87 ? -4.974 -5.105 6.238 1.00 98.50 87 ILE A O 1
ATOM 673 N N . GLY A 1 88 ? -2.983 -4.131 6.616 1.00 97.94 88 GLY A N 1
ATOM 674 C CA . GLY A 1 88 ? -2.238 -5.362 6.896 1.00 97.94 88 GLY A CA 1
ATOM 675 C C . GLY A 1 88 ? -0.984 -5.504 6.033 1.00 97.94 88 GLY A C 1
ATOM 676 O O . GLY A 1 88 ? -0.968 -5.087 4.878 1.00 97.94 88 GLY A O 1
ATOM 677 N N . GLY A 1 89 ? 0.065 -6.119 6.589 1.00 95.62 89 GLY A N 1
ATOM 678 C CA . GLY A 1 89 ? 1.304 -6.447 5.864 1.00 95.62 89 GLY A CA 1
ATOM 679 C C . GLY A 1 89 ? 1.555 -7.947 5.663 1.00 95.62 89 GLY A C 1
ATOM 680 O O . GLY A 1 89 ? 2.507 -8.323 4.981 1.00 95.62 89 GLY A O 1
ATOM 681 N N . ARG A 1 90 ? 0.728 -8.815 6.261 1.00 96.25 90 ARG A N 1
ATOM 682 C CA . ARG A 1 90 ? 0.950 -10.270 6.310 1.00 96.25 90 ARG A CA 1
ATOM 683 C C . ARG A 1 90 ? 0.232 -11.006 5.177 1.00 96.25 90 ARG A C 1
ATOM 685 O O . ARG A 1 90 ? -0.770 -10.524 4.652 1.00 96.25 90 ARG A O 1
ATOM 692 N N . ASP A 1 91 ? 0.738 -12.190 4.839 1.00 93.44 91 ASP A N 1
ATOM 693 C CA . ASP A 1 91 ? 0.050 -13.156 3.979 1.00 93.44 91 ASP A CA 1
ATOM 694 C C . ASP A 1 91 ? -0.875 -14.034 4.826 1.00 93.44 91 ASP A C 1
ATOM 696 O O . ASP A 1 91 ? -0.429 -14.671 5.779 1.00 93.44 91 ASP A O 1
ATOM 700 N N . GLY A 1 92 ? -2.157 -14.103 4.463 1.00 92.12 92 GLY A N 1
ATOM 701 C CA . GLY A 1 92 ? -3.090 -15.096 5.009 1.00 92.12 92 GLY A CA 1
ATOM 702 C C . GLY A 1 92 ? -3.466 -14.925 6.484 1.00 92.12 92 GLY A C 1
ATOM 703 O O . GLY A 1 92 ? -4.095 -15.819 7.040 1.00 92.12 92 GLY A O 1
ATOM 704 N N . GLN A 1 93 ? -3.111 -13.800 7.107 1.00 97.44 93 GLN A N 1
ATOM 705 C CA . GLN A 1 93 ? -3.492 -13.464 8.475 1.00 97.44 93 GLN A CA 1
ATOM 706 C C . GLN A 1 93 ? -3.924 -12.000 8.532 1.00 97.44 93 GLN A C 1
ATOM 708 O O . GLN A 1 93 ? -3.100 -11.086 8.442 1.00 97.44 93 GLN A O 1
ATOM 713 N N . ASN A 1 94 ? -5.230 -11.782 8.654 1.00 98.38 94 ASN A N 1
ATOM 714 C CA . ASN A 1 94 ? -5.818 -10.455 8.532 1.00 98.38 94 ASN A CA 1
ATOM 715 C C . ASN A 1 94 ? -5.622 -9.618 9.802 1.00 98.38 94 ASN A C 1
ATOM 717 O O . ASN A 1 94 ? -5.484 -10.142 10.910 1.00 98.38 94 ASN A O 1
ATOM 721 N N . VAL A 1 95 ? -5.686 -8.297 9.644 1.00 98.75 95 VAL A N 1
ATOM 722 C CA . VAL A 1 95 ? -5.881 -7.375 10.768 1.00 98.75 95 VAL A CA 1
ATOM 723 C C . VAL A 1 95 ? -7.305 -7.538 11.304 1.00 98.75 95 VAL A C 1
ATOM 725 O O . VAL A 1 95 ? -8.270 -7.468 10.546 1.00 98.75 95 VAL A O 1
ATOM 728 N N . VAL A 1 96 ? -7.441 -7.719 12.618 1.00 98.88 96 VAL A N 1
ATOM 729 C CA . VAL A 1 96 ? -8.735 -7.786 13.320 1.00 98.88 96 VAL A CA 1
ATOM 730 C C . VAL A 1 96 ? -8.994 -6.577 14.213 1.00 98.88 96 VAL A C 1
ATOM 732 O O . VAL A 1 96 ? -10.135 -6.354 14.604 1.00 98.88 96 VAL A O 1
ATOM 735 N N . ALA A 1 97 ? -7.980 -5.765 14.508 1.00 98.88 97 ALA A N 1
ATOM 736 C CA . ALA A 1 97 ? -8.167 -4.442 15.089 1.00 98.88 97 ALA A CA 1
ATOM 737 C C . ALA A 1 97 ? -7.027 -3.504 14.689 1.00 98.88 97 ALA A C 1
ATOM 739 O O . ALA A 1 97 ? -5.872 -3.916 14.621 1.00 98.88 97 ALA A O 1
ATOM 740 N N . LEU A 1 98 ? -7.352 -2.237 14.449 1.00 98.88 98 LEU A N 1
ATOM 741 C CA . LEU A 1 98 ? -6.384 -1.160 14.269 1.00 98.88 98 LEU A CA 1
ATOM 742 C C . LEU A 1 98 ? -6.888 0.054 15.039 1.00 98.88 98 LEU A C 1
ATOM 744 O O . LEU A 1 98 ? -7.971 0.571 14.753 1.00 98.88 98 LEU A O 1
ATOM 748 N N . LYS A 1 99 ? -6.088 0.502 16.005 1.00 98.75 99 LYS A N 1
ATOM 749 C CA . LYS A 1 99 ? -6.340 1.709 16.781 1.00 98.75 99 LYS A CA 1
ATOM 750 C C . LYS A 1 99 ? -5.089 2.570 16.775 1.00 98.75 99 LYS A C 1
ATOM 752 O O . LYS A 1 99 ? -4.148 2.269 17.499 1.00 98.75 99 LYS A O 1
ATOM 757 N N . ALA A 1 100 ? -5.080 3.632 15.982 1.00 98.19 100 ALA A N 1
ATOM 758 C CA . ALA A 1 100 ? -3.939 4.528 15.859 1.00 98.19 100 ALA A 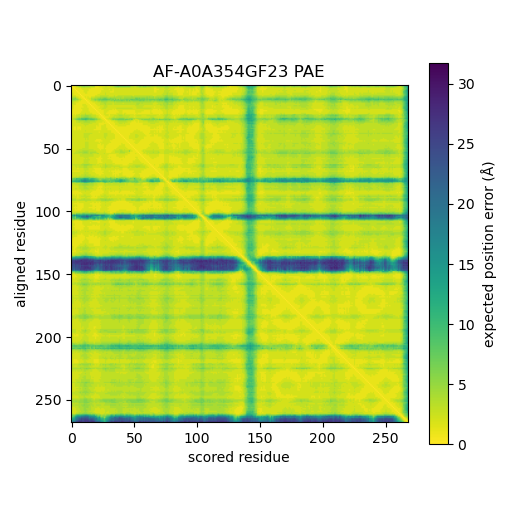CA 1
ATOM 759 C C . ALA A 1 100 ? -4.394 5.976 15.685 1.00 98.19 100 ALA A C 1
ATOM 761 O O . ALA A 1 100 ? -5.396 6.250 15.025 1.00 98.19 100 ALA A O 1
ATOM 762 N N . SER A 1 101 ? -3.629 6.898 16.254 1.00 97.25 101 SER A N 1
ATOM 763 C CA . SER A 1 101 ? -3.882 8.334 16.176 1.00 97.25 101 SER A CA 1
ATOM 764 C C . SER A 1 101 ? -2.639 9.037 15.661 1.00 97.25 101 SER A C 1
ATOM 766 O O . SER A 1 101 ? -1.516 8.566 15.860 1.00 97.25 101 SER A O 1
ATOM 768 N N . ALA A 1 102 ? -2.835 10.168 14.995 1.00 95.12 102 ALA A N 1
ATOM 769 C CA . ALA A 1 102 ? -1.719 10.923 14.479 1.00 95.12 102 ALA A CA 1
ATOM 770 C C . ALA A 1 102 ? -0.879 11.539 15.595 1.00 95.12 102 ALA A C 1
ATOM 772 O O . ALA A 1 102 ? -1.396 12.022 16.607 1.00 95.12 102 ALA A O 1
ATOM 773 N N . THR A 1 103 ? 0.428 11.572 15.371 1.00 87.94 103 THR A N 1
ATOM 774 C CA . THR A 1 103 ? 1.339 12.417 16.134 1.00 87.94 103 THR A CA 1
ATOM 775 C C . THR A 1 103 ? 1.049 13.896 15.851 1.00 87.94 103 THR A C 1
ATOM 777 O O . THR A 1 103 ? 0.290 14.257 14.941 1.00 87.94 103 THR A O 1
ATOM 780 N N . SER A 1 104 ? 1.624 14.793 16.656 1.00 66.31 104 SER A N 1
ATOM 781 C CA . SER A 1 104 ? 1.534 16.231 16.391 1.00 66.31 104 SER A CA 1
ATOM 782 C C . SER A 1 104 ? 2.049 16.532 14.978 1.00 66.31 104 SER A C 1
ATOM 784 O O . SER A 1 104 ? 3.167 16.145 14.668 1.00 66.31 104 SER A O 1
ATOM 786 N N . GLU A 1 105 ? 1.236 17.241 14.181 1.00 64.31 105 GLU A N 1
ATOM 787 C CA . GLU A 1 105 ? 1.386 17.559 12.740 1.00 64.31 105 GLU A CA 1
ATOM 788 C C . GLU A 1 105 ? 0.680 16.617 11.747 1.00 64.31 105 GLU A C 1
ATOM 790 O O . GLU A 1 105 ? 0.595 16.944 10.564 1.00 64.31 105 GLU A O 1
ATOM 795 N N . GLY A 1 106 ? 0.041 15.530 12.199 1.00 60.31 106 GLY A N 1
ATOM 796 C CA . GLY A 1 106 ? -0.882 14.770 11.340 1.00 60.31 106 GLY A CA 1
ATOM 797 C C . GLY A 1 106 ? -0.211 13.866 10.300 1.00 60.31 106 GLY A C 1
ATOM 798 O O . GLY A 1 106 ? -0.905 13.348 9.426 1.00 60.31 106 GLY A O 1
ATOM 799 N N . LEU A 1 107 ? 1.115 13.710 10.361 1.00 80.94 107 LEU A N 1
ATOM 800 C CA . LEU A 1 107 ? 1.888 12.965 9.367 1.00 80.94 107 LEU A CA 1
ATOM 801 C C . LEU A 1 107 ? 2.013 11.487 9.726 1.00 80.94 107 LEU A C 1
ATOM 803 O O . LEU A 1 107 ? 1.657 10.663 8.892 1.00 80.94 107 LEU A O 1
ATOM 807 N N . ASP A 1 108 ? 2.414 11.155 10.952 1.00 93.50 108 ASP A N 1
ATOM 808 C CA . ASP A 1 108 ? 2.634 9.766 11.370 1.00 93.50 108 ASP A CA 1
ATOM 809 C C . ASP A 1 108 ? 1.501 9.270 12.259 1.00 93.50 108 ASP A C 1
ATOM 811 O O . ASP A 1 108 ? 0.905 10.052 12.996 1.00 93.50 108 ASP A O 1
ATOM 815 N N . LEU A 1 109 ? 1.216 7.970 12.219 1.00 96.62 109 LEU A N 1
ATOM 816 C CA . LEU A 1 109 ? 0.199 7.315 13.041 1.00 96.62 109 LEU A CA 1
ATOM 817 C C . LEU A 1 109 ? 0.861 6.396 14.070 1.00 96.62 109 LEU A C 1
ATOM 819 O O . LEU A 1 109 ? 1.663 5.543 13.704 1.00 96.62 109 LEU A O 1
ATOM 823 N N . ILE A 1 110 ? 0.485 6.515 15.343 1.00 97.69 110 ILE A N 1
ATOM 824 C CA . ILE A 1 110 ? 0.974 5.642 16.421 1.00 97.69 110 ILE A CA 1
ATOM 825 C C . ILE A 1 110 ? -0.209 5.008 17.145 1.00 97.69 110 ILE A C 1
ATOM 827 O O . ILE A 1 110 ? -1.225 5.659 17.399 1.00 97.69 110 ILE A O 1
ATOM 831 N N . GLY A 1 111 ? -0.075 3.736 17.504 1.00 97.94 111 GLY A N 1
ATOM 832 C CA . GLY A 1 111 ? -1.047 3.041 18.334 1.00 97.94 111 GLY A CA 1
ATOM 833 C C . GLY A 1 111 ? -0.798 1.544 18.381 1.00 97.94 111 GLY A C 1
ATOM 834 O O . GLY A 1 111 ? 0.314 1.103 18.664 1.00 97.94 111 GLY A O 1
ATOM 835 N N . GLU A 1 112 ? -1.840 0.767 18.112 1.00 98.69 112 GLU A N 1
ATOM 836 C CA . GLU A 1 112 ? -1.825 -0.689 18.190 1.00 98.69 112 GLU A CA 1
ATOM 837 C C . GLU A 1 112 ? -2.534 -1.325 16.993 1.00 98.69 112 GLU A C 1
ATOM 839 O O . GLU A 1 112 ? -3.519 -0.799 16.462 1.00 98.69 112 GLU A O 1
ATOM 844 N N . VAL A 1 113 ? -2.049 -2.501 16.604 1.00 98.88 113 VAL A N 1
ATOM 845 C CA . VAL A 1 113 ? -2.687 -3.384 15.627 1.00 98.88 113 VAL A CA 1
ATOM 846 C C . VAL A 1 113 ? -2.804 -4.785 16.221 1.00 98.88 113 VAL A C 1
ATOM 848 O O . VAL A 1 113 ? -1.913 -5.248 16.929 1.00 98.88 113 VAL A O 1
ATOM 851 N N . THR A 1 114 ? -3.899 -5.474 15.928 1.00 98.81 114 THR A N 1
ATOM 852 C CA . THR A 1 114 ? -4.124 -6.870 16.312 1.00 98.81 114 THR A CA 1
ATOM 853 C C . THR A 1 114 ? -4.319 -7.682 15.043 1.00 98.81 114 THR A C 1
ATOM 855 O O . THR A 1 114 ? -5.181 -7.352 14.224 1.00 98.81 114 THR A O 1
ATOM 858 N N . TYR A 1 115 ? -3.537 -8.745 14.881 1.00 98.75 115 TYR A N 1
ATOM 859 C CA . TYR A 1 115 ? -3.716 -9.726 13.812 1.00 98.75 115 TYR A CA 1
ATOM 860 C C . TYR A 1 115 ? -4.581 -10.894 14.299 1.00 98.75 115 TYR A C 1
ATOM 862 O O . TYR A 1 115 ? -4.672 -11.157 15.498 1.00 98.75 115 TYR A O 1
ATOM 870 N N . GLU A 1 116 ? -5.256 -11.580 13.379 1.00 98.50 116 GLU A N 1
ATOM 871 C CA . GLU A 1 116 ? -6.130 -12.706 13.711 1.00 98.50 116 GLU A CA 1
ATOM 872 C C . GLU A 1 116 ? -5.391 -13.771 14.538 1.00 98.50 116 GLU A C 1
ATOM 874 O O . GLU A 1 116 ? -4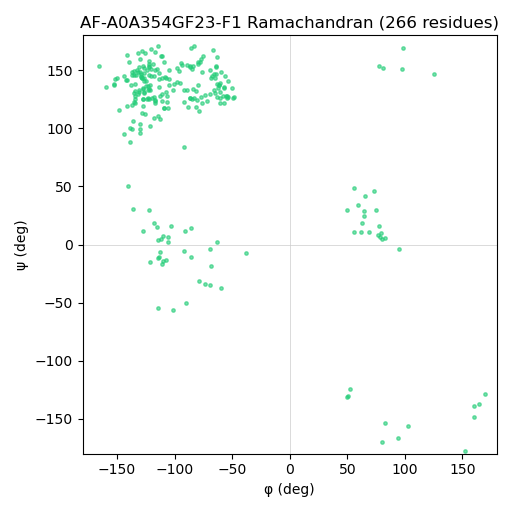.334 -14.267 14.142 1.00 98.50 116 GLU A O 1
ATOM 879 N N . GLY A 1 117 ? -5.962 -14.120 15.694 1.00 98.19 117 GLY A N 1
ATOM 880 C CA . GLY A 1 117 ? -5.397 -15.111 16.612 1.00 98.19 117 GLY A CA 1
ATOM 881 C C . GLY A 1 117 ? -4.243 -14.613 17.491 1.00 98.19 117 GLY A C 1
ATOM 882 O O . GLY A 1 117 ? -3.663 -15.426 18.207 1.00 98.19 117 GLY A O 1
ATOM 883 N N . GLU A 1 118 ? -3.914 -13.317 17.468 1.00 98.31 118 GLU A N 1
ATOM 884 C CA . GLU A 1 118 ? -2.810 -12.725 18.238 1.00 98.31 118 GLU A CA 1
ATOM 885 C C . GLU A 1 118 ? -3.277 -11.683 19.264 1.00 98.31 118 GLU A C 1
ATOM 887 O O . GLU A 1 118 ? -4.408 -11.197 19.234 1.00 98.31 118 GLU A O 1
ATOM 892 N N . GLU A 1 119 ? -2.378 -11.338 20.188 1.00 97.81 119 GLU A N 1
ATOM 893 C CA . GLU A 1 119 ? -2.524 -10.168 21.055 1.00 97.81 119 GLU A CA 1
ATOM 894 C C . GLU A 1 119 ? -2.221 -8.872 20.280 1.00 97.81 119 GLU A C 1
ATOM 896 O O . GLU A 1 119 ? -1.604 -8.890 19.212 1.00 97.81 119 GLU A O 1
ATOM 901 N N . SER A 1 120 ? -2.655 -7.729 20.816 1.00 98.44 120 SER A N 1
ATOM 902 C CA . SER A 1 120 ? -2.299 -6.422 20.257 1.00 98.44 120 SER A CA 1
ATOM 903 C C . SER A 1 120 ? -0.793 -6.177 20.332 1.00 98.44 120 SER A C 1
ATOM 905 O O . SER A 1 120 ? -0.156 -6.428 21.356 1.00 98.44 120 SER A O 1
ATOM 907 N N . ILE A 1 121 ? -0.240 -5.624 19.258 1.00 98.69 121 ILE A N 1
ATOM 908 C CA . ILE A 1 121 ? 1.159 -5.206 19.156 1.00 98.69 121 ILE A CA 1
ATOM 909 C C . ILE A 1 121 ? 1.231 -3.722 18.805 1.00 98.69 121 ILE A C 1
ATOM 911 O O . ILE A 1 121 ? 0.281 -3.157 18.258 1.00 98.69 121 ILE A O 1
ATOM 915 N N . LEU A 1 122 ? 2.362 -3.083 19.107 1.00 98.62 122 LEU A N 1
ATOM 916 C CA . LEU A 1 122 ? 2.551 -1.667 18.803 1.00 98.62 122 LEU A CA 1
ATOM 917 C C . LEU A 1 122 ? 2.559 -1.437 17.291 1.00 98.62 122 LEU A C 1
ATOM 919 O O . LEU A 1 122 ? 3.091 -2.245 16.526 1.00 98.62 122 LEU A O 1
ATOM 923 N N . PHE A 1 123 ? 1.991 -0.310 16.884 1.00 98.56 123 PHE A N 1
ATOM 924 C CA . PHE A 1 123 ? 1.895 0.158 15.512 1.00 98.56 123 PHE A CA 1
ATOM 925 C C . PHE A 1 123 ? 2.528 1.546 15.410 1.00 98.56 123 PHE A C 1
ATOM 927 O O . PHE A 1 123 ? 2.124 2.464 16.123 1.00 98.56 123 PHE A O 1
ATOM 934 N N . GLU A 1 124 ? 3.476 1.696 14.490 1.00 98.00 124 GLU A N 1
ATOM 935 C CA . GLU A 1 124 ? 3.998 2.987 14.044 1.00 98.00 124 GLU A CA 1
ATOM 936 C C . GLU A 1 124 ? 3.917 3.030 12.519 1.00 98.00 124 GLU A C 1
ATOM 938 O O . GLU A 1 124 ? 4.486 2.179 11.842 1.00 98.00 124 GLU A O 1
ATOM 943 N N . GLY A 1 125 ? 3.167 3.982 11.974 1.00 97.50 125 GLY A N 1
ATOM 944 C CA . GLY A 1 125 ? 3.051 4.234 10.545 1.00 97.50 125 GLY A CA 1
ATOM 945 C C . GLY A 1 125 ? 3.669 5.580 10.205 1.00 97.50 125 GLY A C 1
ATOM 946 O O . GLY A 1 125 ? 3.069 6.611 10.499 1.00 97.50 125 GLY A O 1
ATOM 947 N N . GLU A 1 126 ? 4.825 5.566 9.550 1.00 95.69 126 GLU A N 1
ATOM 948 C CA . GLU A 1 126 ? 5.471 6.759 8.999 1.00 95.69 126 GLU A CA 1
ATOM 949 C C . GLU A 1 126 ? 4.866 7.067 7.630 1.00 95.69 126 GLU A C 1
ATOM 951 O O . GLU A 1 126 ? 4.826 6.192 6.758 1.00 95.69 126 GLU A O 1
ATOM 956 N N . LYS A 1 127 ? 4.378 8.290 7.410 1.00 93.88 127 LYS A N 1
ATOM 957 C CA . LYS A 1 127 ? 3.840 8.648 6.091 1.00 93.88 127 LYS A CA 1
ATOM 958 C C . LYS A 1 127 ? 4.973 8.794 5.081 1.00 93.88 127 LYS A C 1
ATOM 960 O O . LYS A 1 127 ? 5.831 9.660 5.212 1.00 93.88 127 LYS A O 1
ATOM 965 N N . ILE A 1 128 ? 4.890 8.030 3.998 1.00 94.00 128 ILE A N 1
ATOM 966 C CA . ILE A 1 128 ? 5.855 8.062 2.898 1.00 94.00 128 ILE A CA 1
ATOM 967 C C . ILE A 1 128 ? 5.244 8.657 1.625 1.00 94.00 128 ILE A C 1
ATOM 969 O O . ILE A 1 128 ? 4.022 8.759 1.467 1.00 94.00 128 ILE A O 1
ATOM 973 N N . SER A 1 129 ? 6.113 9.072 0.708 1.00 93.94 129 SER A N 1
ATOM 974 C CA . SER A 1 129 ? 5.732 9.456 -0.651 1.00 93.94 129 SER A CA 1
ATOM 975 C C . SER A 1 129 ? 5.525 8.229 -1.536 1.00 93.94 129 SER A C 1
ATOM 977 O O . SER A 1 129 ? 6.071 7.156 -1.288 1.00 93.94 129 SER A O 1
ATOM 979 N N . GLY A 1 130 ? 4.741 8.400 -2.596 1.00 94.06 130 GLY A N 1
ATOM 980 C CA . GLY A 1 130 ? 4.440 7.351 -3.559 1.00 94.06 130 GLY A CA 1
ATOM 981 C C . GLY A 1 130 ? 3.085 7.573 -4.209 1.00 94.06 130 GLY A C 1
ATOM 982 O O . GLY A 1 130 ? 2.407 8.568 -3.952 1.00 94.06 130 GLY A O 1
ATOM 983 N N . SER A 1 131 ? 2.693 6.641 -5.069 1.00 95.56 131 SER A N 1
ATOM 984 C CA . SER A 1 131 ? 1.406 6.693 -5.764 1.00 95.56 131 SER A CA 1
ATOM 985 C C . SER A 1 131 ? 0.662 5.382 -5.562 1.00 95.56 131 SER A C 1
ATOM 987 O O . SER A 1 131 ? 1.205 4.318 -5.848 1.00 95.56 131 SER A O 1
ATOM 989 N N . ALA A 1 132 ? -0.568 5.457 -5.056 1.00 95.75 132 ALA A N 1
ATOM 990 C CA . ALA A 1 132 ? -1.434 4.294 -4.917 1.00 95.75 132 ALA A CA 1
ATOM 991 C C . ALA A 1 132 ? -2.445 4.261 -6.065 1.00 95.75 132 ALA A C 1
ATOM 993 O O . ALA A 1 132 ? -3.008 5.298 -6.416 1.00 95.75 132 ALA A O 1
ATOM 994 N N . TYR A 1 133 ? -2.687 3.081 -6.619 1.00 95.62 133 TYR A N 1
ATOM 995 C CA . TYR A 1 133 ? -3.518 2.869 -7.796 1.00 95.62 133 TYR A CA 1
ATOM 996 C C . TYR A 1 133 ? -4.588 1.834 -7.510 1.00 95.62 133 TYR A C 1
ATOM 998 O O . TYR A 1 133 ? -4.271 0.752 -7.028 1.00 95.62 133 TYR A O 1
ATOM 1006 N N . GLU A 1 134 ? -5.836 2.143 -7.842 1.00 93.94 134 GLU A N 1
ATOM 1007 C CA . GLU A 1 134 ? -6.890 1.137 -7.925 1.00 93.94 134 GLU A CA 1
ATOM 1008 C C . GLU A 1 134 ? -6.696 0.342 -9.217 1.00 93.94 134 GLU A C 1
ATOM 1010 O O . GLU A 1 134 ? -6.683 0.936 -10.296 1.00 93.94 134 GLU A O 1
ATOM 1015 N N . ILE A 1 135 ? -6.540 -0.978 -9.100 1.00 92.06 135 ILE A N 1
ATOM 1016 C CA . ILE A 1 135 ? -6.325 -1.881 -10.233 1.00 92.06 135 ILE A CA 1
ATOM 1017 C C . ILE A 1 135 ? -7.624 -2.604 -10.588 1.00 92.06 135 ILE A C 1
ATOM 1019 O O . ILE A 1 135 ? -8.305 -3.168 -9.726 1.00 92.06 135 ILE A O 1
ATOM 1023 N N . LYS A 1 136 ? -7.942 -2.630 -11.880 1.00 88.38 136 LYS A N 1
ATOM 1024 C CA . LYS A 1 136 ? -9.080 -3.340 -12.463 1.00 88.38 136 LYS A CA 1
ATOM 1025 C C . LYS A 1 136 ? -8.580 -4.307 -13.524 1.00 88.38 136 LYS A C 1
ATOM 1027 O O . LYS A 1 136 ? -7.787 -3.926 -14.375 1.00 88.38 136 LYS A O 1
ATOM 1032 N N . ASN A 1 137 ? -9.069 -5.539 -13.478 1.00 81.25 137 ASN A N 1
ATOM 1033 C CA . ASN A 1 137 ? -8.867 -6.526 -14.532 1.00 81.25 137 ASN A CA 1
ATOM 1034 C C . ASN A 1 137 ? -9.873 -6.270 -15.670 1.00 81.25 137 ASN A C 1
ATOM 1036 O O . ASN A 1 137 ? -11.065 -6.089 -15.409 1.00 81.25 137 ASN A O 1
ATOM 1040 N N . GLN A 1 138 ? -9.398 -6.255 -16.915 1.00 69.12 138 GLN A N 1
ATOM 1041 C CA . GLN A 1 138 ? -10.230 -6.258 -18.115 1.00 69.12 138 GLN A CA 1
ATOM 1042 C C . GLN A 1 138 ? -10.470 -7.709 -18.568 1.00 69.12 138 GLN A C 1
ATOM 1044 O O . GLN A 1 138 ? -9.785 -8.212 -19.455 1.00 69.12 138 GLN A O 1
ATOM 1049 N N . HIS A 1 139 ? -11.454 -8.399 -17.988 1.00 59.25 139 HIS A N 1
ATOM 1050 C CA . HIS A 1 139 ? -11.994 -9.617 -18.605 1.00 59.25 139 HIS A CA 1
ATOM 1051 C C . HIS A 1 139 ? -13.236 -9.245 -19.431 1.00 59.25 139 HIS A C 1
ATOM 1053 O O . HIS A 1 139 ? -14.042 -8.416 -19.009 1.00 59.25 139 HIS A O 1
ATOM 1059 N N . GLU A 1 140 ? -13.387 -9.827 -20.624 1.00 44.84 140 GLU A N 1
ATOM 1060 C CA . GLU A 1 140 ? -14.389 -9.416 -21.630 1.00 44.84 140 GLU A CA 1
ATOM 1061 C C . GLU A 1 140 ? -15.858 -9.716 -21.245 1.00 44.84 140 GLU A C 1
ATOM 1063 O O . GLU A 1 140 ? -16.780 -9.288 -21.938 1.00 44.84 140 GLU A O 1
ATOM 1068 N N . GLU A 1 141 ? -16.111 -10.367 -20.106 1.00 45.69 141 GLU A N 1
ATOM 1069 C CA . GLU A 1 141 ? -17.454 -10.581 -19.555 1.00 45.69 141 GLU A CA 1
ATOM 1070 C C . GLU A 1 141 ? -17.456 -10.381 -18.034 1.00 45.69 141 GLU A C 1
ATOM 1072 O O . GLU A 1 141 ? -17.271 -11.331 -17.273 1.00 45.69 141 GLU A O 1
ATOM 1077 N N . ILE A 1 142 ? -17.673 -9.152 -17.554 1.00 49.62 142 ILE A N 1
ATOM 1078 C CA . ILE A 1 142 ? -17.739 -8.906 -16.107 1.00 49.62 142 ILE A CA 1
ATOM 1079 C C . ILE A 1 142 ? -19.001 -8.137 -15.708 1.00 49.62 142 ILE A C 1
ATOM 1081 O O . ILE A 1 142 ? -19.170 -6.952 -15.988 1.00 49.62 142 ILE A O 1
ATOM 1085 N N . SER A 1 143 ? -19.871 -8.828 -14.967 1.00 44.38 143 SER A N 1
ATOM 1086 C CA . SER A 1 143 ? -20.852 -8.232 -14.056 1.00 44.38 143 SER A CA 1
ATOM 1087 C C . SER A 1 143 ? -20.143 -7.487 -12.917 1.00 44.38 143 SER A C 1
ATOM 1089 O O . SER A 1 143 ? -19.132 -7.991 -12.442 1.00 44.38 143 SER A O 1
ATOM 1091 N N . GLU A 1 144 ? -20.718 -6.388 -12.410 1.00 42.97 144 GLU A N 1
ATOM 1092 C CA . GLU A 1 144 ? -20.272 -5.499 -11.300 1.00 42.97 144 GLU A CA 1
ATOM 1093 C C . GLU A 1 144 ? -19.601 -6.133 -10.047 1.00 42.97 144 GLU A C 1
ATOM 1095 O O . GLU A 1 144 ? -19.117 -5.408 -9.178 1.00 42.97 144 GLU A O 1
ATOM 1100 N N . SER A 1 145 ? -19.569 -7.461 -9.915 1.00 39.38 145 SER A N 1
ATOM 1101 C CA . SER A 1 145 ? -19.067 -8.225 -8.774 1.00 39.38 145 SER A CA 1
ATOM 1102 C C . SER A 1 145 ? -17.715 -8.935 -8.958 1.00 39.38 145 SER A C 1
ATOM 1104 O O . SER A 1 145 ? -17.363 -9.696 -8.057 1.00 39.38 145 SER A O 1
ATOM 1106 N N . GLN A 1 146 ? -16.961 -8.766 -10.056 1.00 50.00 146 GLN A N 1
ATOM 1107 C CA . GLN A 1 146 ? -15.587 -9.305 -10.110 1.00 50.00 146 GLN A CA 1
ATOM 1108 C C . GLN A 1 146 ? -14.560 -8.267 -9.651 1.00 50.00 146 GLN A C 1
ATOM 1110 O O . GLN A 1 146 ? -14.510 -7.130 -10.115 1.00 50.00 146 GLN A O 1
ATOM 1115 N N . SER A 1 147 ? -13.829 -8.699 -8.629 1.00 52.84 147 SER A N 1
ATOM 1116 C CA . SER A 1 147 ? -13.040 -7.948 -7.668 1.00 52.84 147 SER A CA 1
ATOM 1117 C C . SER A 1 147 ? -11.967 -7.060 -8.301 1.00 52.84 147 SER A C 1
ATOM 1119 O O . SER A 1 147 ? -11.229 -7.551 -9.153 1.00 52.84 147 SER A O 1
ATOM 1121 N N . PRO A 1 148 ? -11.794 -5.796 -7.863 1.00 63.00 148 PRO A N 1
ATOM 1122 C CA . PRO A 1 148 ? -10.563 -5.079 -8.170 1.00 63.00 148 PRO A CA 1
ATOM 1123 C C . PRO A 1 148 ? -9.374 -5.938 -7.720 1.00 63.00 148 PRO A C 1
ATOM 1125 O O . PRO A 1 148 ? -9.416 -6.540 -6.643 1.00 63.00 148 PRO A O 1
ATOM 1128 N N . GLU A 1 149 ? -8.301 -5.960 -8.514 1.00 79.81 149 GLU A N 1
ATOM 1129 C CA . GLU A 1 149 ? -7.015 -6.599 -8.163 1.00 79.81 149 GLU A CA 1
ATOM 1130 C C . GLU A 1 149 ? -6.365 -5.925 -6.935 1.00 79.81 149 GLU A C 1
ATOM 1132 O O . GLU A 1 149 ? -5.293 -6.308 -6.476 1.00 79.81 149 GLU A O 1
ATOM 1137 N N . GLY A 1 150 ? -7.049 -4.931 -6.368 1.00 88.94 150 GLY A N 1
ATOM 1138 C CA . GLY A 1 150 ? -6.722 -4.248 -5.141 1.00 88.94 150 GLY A CA 1
ATOM 1139 C C . GLY A 1 150 ? -6.106 -2.892 -5.425 1.00 88.94 150 GLY A C 1
ATOM 1140 O O . GLY A 1 150 ? -6.332 -2.267 -6.463 1.00 88.94 150 GLY A O 1
ATOM 1141 N N . VAL A 1 151 ? -5.342 -2.432 -4.450 1.00 94.88 151 VAL A N 1
ATOM 1142 C CA . VAL A 1 151 ? -4.556 -1.218 -4.499 1.00 94.88 151 VAL A CA 1
ATOM 1143 C C . VAL A 1 151 ? -3.096 -1.609 -4.632 1.00 94.88 151 VAL A C 1
ATOM 1145 O O . VAL A 1 151 ? -2.560 -2.316 -3.780 1.00 94.88 151 VAL A O 1
ATOM 1148 N N . PHE A 1 152 ? -2.444 -1.134 -5.688 1.00 97.25 152 PHE A N 1
ATOM 1149 C CA . PHE A 1 152 ? -0.991 -1.228 -5.813 1.00 97.25 152 PHE A CA 1
ATOM 1150 C C . PHE A 1 152 ? -0.376 0.095 -5.379 1.00 97.25 152 PHE A C 1
ATOM 1152 O O . PHE A 1 152 ? -0.993 1.149 -5.519 1.00 97.25 152 PHE A O 1
ATOM 1159 N N . VAL A 1 153 ? 0.853 0.053 -4.877 1.00 97.94 153 VAL A N 1
ATOM 1160 C CA . VAL A 1 153 ? 1.662 1.247 -4.618 1.00 97.94 153 VAL A CA 1
ATOM 1161 C C . VAL A 1 153 ? 2.848 1.177 -5.557 1.00 97.94 153 VAL A C 1
ATOM 1163 O O . VAL A 1 153 ? 3.697 0.302 -5.399 1.00 97.94 153 VAL A O 1
ATOM 1166 N N . LEU A 1 154 ? 2.879 2.073 -6.540 1.00 98.00 154 LEU A N 1
ATOM 1167 C CA . LEU A 1 154 ? 3.879 2.099 -7.602 1.00 98.00 154 LEU A CA 1
ATOM 1168 C C . LEU A 1 154 ? 4.565 3.465 -7.611 1.00 98.00 154 LEU A C 1
ATOM 1170 O O . LEU A 1 154 ? 3.917 4.506 -7.720 1.00 98.00 154 LEU A O 1
ATOM 1174 N N . GLY A 1 155 ? 5.890 3.455 -7.517 1.00 96.88 155 GLY A N 1
ATOM 1175 C CA . GLY A 1 155 ? 6.694 4.660 -7.346 1.00 96.88 155 GLY A CA 1
ATOM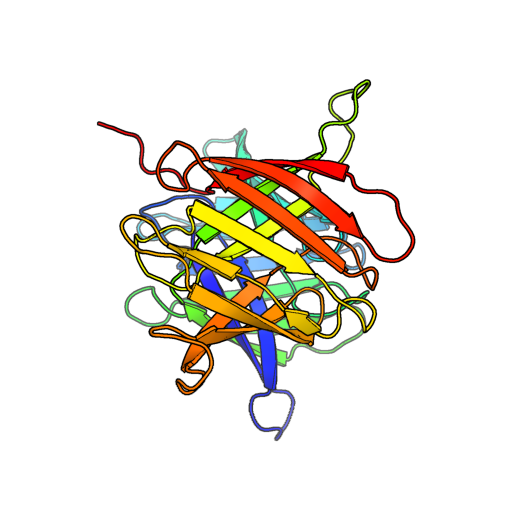 1176 C C . GLY A 1 155 ? 6.741 5.148 -5.894 1.00 96.88 155 GLY A C 1
ATOM 1177 O O . GLY A 1 155 ? 5.816 4.934 -5.114 1.00 96.88 155 GLY A O 1
ATOM 1178 N N . ALA A 1 156 ? 7.832 5.826 -5.540 1.00 96.06 156 ALA A N 1
ATOM 1179 C CA . ALA A 1 156 ? 8.101 6.298 -4.174 1.00 96.06 156 ALA A CA 1
ATOM 1180 C C . ALA A 1 156 ? 8.426 7.800 -4.096 1.00 96.06 156 ALA A C 1
ATOM 1182 O O . ALA A 1 156 ? 8.914 8.291 -3.079 1.00 96.06 156 ALA A O 1
ATOM 1183 N N . ARG A 1 157 ? 8.203 8.541 -5.187 1.00 95.19 157 ARG A N 1
ATOM 1184 C CA . ARG A 1 157 ? 8.519 9.970 -5.278 1.00 95.19 157 ARG A CA 1
ATOM 1185 C C . ARG A 1 157 ? 7.294 10.825 -4.982 1.00 95.19 157 ARG A C 1
ATOM 1187 O O . ARG A 1 157 ? 6.162 10.418 -5.241 1.00 95.19 157 ARG A O 1
ATOM 1194 N N . ASP A 1 158 ? 7.527 12.005 -4.415 1.00 90.62 158 ASP A N 1
ATOM 1195 C CA . ASP A 1 158 ? 6.462 12.974 -4.164 1.00 90.62 158 ASP A CA 1
ATOM 1196 C C . ASP A 1 158 ? 6.086 13.685 -5.462 1.00 90.62 158 ASP A C 1
ATOM 1198 O O . ASP A 1 158 ? 6.959 14.239 -6.129 1.00 90.62 158 ASP A O 1
ATOM 1202 N N . ARG A 1 159 ? 4.793 13.674 -5.806 1.00 86.19 159 ARG A N 1
ATOM 1203 C CA . ARG A 1 159 ? 4.228 14.384 -6.973 1.00 86.19 159 ARG A CA 1
ATOM 1204 C C . ARG A 1 159 ? 4.965 14.137 -8.296 1.00 86.19 159 ARG A C 1
ATOM 1206 O O . ARG A 1 159 ? 4.991 15.006 -9.158 1.00 86.19 159 ARG A O 1
ATOM 1213 N N . GLN A 1 160 ? 5.565 12.963 -8.440 1.00 93.88 160 GLN A N 1
ATOM 1214 C CA . GLN A 1 160 ? 6.176 12.514 -9.679 1.00 93.88 160 GLN A CA 1
ATOM 1215 C C . GLN A 1 160 ? 5.775 11.059 -9.869 1.00 93.88 160 GLN A C 1
ATOM 1217 O O . GLN A 1 160 ? 6.317 10.152 -9.229 1.00 93.88 160 GLN A O 1
ATOM 1222 N N . HIS A 1 161 ? 4.762 10.850 -10.698 1.00 95.88 161 HIS A N 1
ATOM 1223 C CA . HIS A 1 161 ? 4.199 9.529 -10.909 1.00 95.88 161 HIS A CA 1
ATOM 1224 C C . HIS A 1 161 ? 5.118 8.693 -11.812 1.00 95.88 161 HIS A C 1
ATOM 1226 O O . HIS A 1 161 ? 5.808 9.238 -12.680 1.00 95.88 161 HIS A O 1
ATOM 1232 N N . PRO A 1 162 ? 5.171 7.364 -11.630 1.00 97.94 162 PRO A N 1
ATOM 1233 C CA . PRO A 1 162 ? 5.660 6.505 -12.695 1.00 97.94 162 PRO A CA 1
ATOM 1234 C C . PRO A 1 162 ? 4.779 6.673 -13.943 1.00 97.94 162 PRO A C 1
ATOM 1236 O O . PRO A 1 162 ? 3.579 6.906 -13.833 1.00 97.94 162 PRO A O 1
ATOM 1239 N N . VAL A 1 163 ? 5.368 6.516 -15.126 1.00 98.56 163 VAL A N 1
ATOM 1240 C CA . VAL A 1 163 ? 4.659 6.516 -16.419 1.00 98.56 163 VAL A CA 1
ATOM 1241 C C . VAL A 1 163 ? 4.869 5.225 -17.208 1.00 98.56 163 VAL A C 1
ATOM 1243 O O . VAL A 1 163 ? 4.107 4.938 -18.126 1.00 98.56 163 VAL A O 1
ATOM 1246 N N . SER A 1 164 ? 5.853 4.404 -16.835 1.00 98.62 164 SER A N 1
ATOM 1247 C CA . SER A 1 164 ? 5.992 3.038 -17.343 1.00 98.62 164 SER A CA 1
ATOM 1248 C C . SER A 1 164 ? 6.659 2.129 -16.316 1.00 98.62 164 SER A C 1
ATOM 1250 O O . SER A 1 164 ? 7.569 2.568 -15.607 1.00 98.62 164 SER A O 1
ATOM 1252 N N . LEU A 1 165 ? 6.225 0.873 -16.250 1.00 98.75 165 LEU A N 1
ATOM 1253 C CA . LEU A 1 165 ? 6.918 -0.213 -15.557 1.00 98.75 165 LEU A CA 1
ATOM 1254 C C . LEU A 1 165 ? 6.928 -1.429 -16.485 1.00 98.75 165 LEU A C 1
ATOM 1256 O O . LEU A 1 165 ? 5.885 -1.777 -17.032 1.00 98.75 165 LEU A O 1
ATOM 1260 N N . ASP A 1 166 ? 8.093 -2.040 -16.637 1.00 98.81 166 ASP A N 1
ATOM 1261 C CA . ASP A 1 166 ? 8.319 -3.271 -17.391 1.00 98.81 166 ASP A CA 1
ATOM 1262 C C . ASP A 1 166 ? 9.293 -4.119 -16.571 1.00 98.81 166 ASP A C 1
ATOM 1264 O O . ASP A 1 166 ? 10.477 -3.786 -16.477 1.00 98.81 166 ASP A O 1
ATOM 1268 N N . MET A 1 167 ? 8.772 -5.108 -15.848 1.00 98.81 167 MET A N 1
ATOM 1269 C CA . MET A 1 167 ? 9.551 -5.953 -14.944 1.00 98.81 167 MET A CA 1
ATOM 1270 C C . MET A 1 167 ? 9.070 -7.395 -14.998 1.00 98.81 167 MET A C 1
ATOM 1272 O O . MET A 1 167 ? 7.863 -7.638 -14.974 1.00 98.81 167 MET A O 1
ATOM 1276 N N . ASP A 1 168 ? 10.007 -8.333 -14.928 1.00 98.75 168 ASP A N 1
ATOM 1277 C CA . ASP A 1 168 ? 9.750 -9.768 -14.872 1.00 98.75 168 ASP A CA 1
ATOM 1278 C C . ASP A 1 168 ? 10.494 -10.441 -13.706 1.00 98.75 168 ASP A C 1
ATOM 1280 O O . ASP A 1 168 ? 11.347 -9.844 -13.038 1.00 98.75 168 ASP A O 1
ATOM 1284 N N . SER A 1 169 ? 10.109 -11.679 -13.403 1.00 98.75 169 SER A N 1
ATOM 1285 C CA . SER A 1 169 ? 10.648 -12.479 -12.311 1.00 98.75 169 SER A CA 1
ATOM 1286 C C . SER A 1 169 ? 10.951 -13.904 -12.753 1.00 98.75 169 SER A C 1
ATOM 1288 O O . SER A 1 169 ? 10.062 -14.658 -13.147 1.00 98.75 169 SER A O 1
ATOM 1290 N N . GLU A 1 170 ? 12.196 -14.325 -12.540 1.00 98.25 170 GLU A N 1
ATOM 1291 C CA . GLU A 1 170 ? 12.643 -15.707 -12.754 1.00 98.25 170 GLU A CA 1
ATOM 1292 C C . GLU A 1 170 ? 12.540 -16.584 -11.488 1.00 98.25 170 GLU A C 1
ATOM 1294 O O . GLU A 1 170 ? 12.800 -17.787 -11.523 1.00 98.25 170 GLU A O 1
ATOM 1299 N N . ASP A 1 171 ? 12.179 -16.002 -10.340 1.00 98.25 171 ASP A N 1
ATOM 1300 C CA . ASP A 1 171 ? 12.226 -16.650 -9.021 1.00 98.25 171 ASP A CA 1
ATOM 1301 C C . ASP A 1 171 ? 10.865 -16.672 -8.306 1.00 98.25 171 ASP A C 1
ATOM 1303 O O . ASP A 1 171 ? 10.776 -16.737 -7.072 1.00 98.25 171 ASP A O 1
ATOM 1307 N N . ASN A 1 172 ? 9.799 -16.704 -9.107 1.00 97.25 172 ASN A N 1
ATOM 1308 C CA . ASN A 1 172 ? 8.412 -16.803 -8.664 1.00 97.25 172 ASN A CA 1
ATOM 1309 C C . ASN A 1 172 ? 7.930 -15.580 -7.861 1.00 97.25 172 ASN A C 1
ATOM 1311 O O . ASN A 1 172 ? 7.253 -15.709 -6.832 1.00 97.25 172 ASN A O 1
ATOM 1315 N N . GLY A 1 173 ? 8.317 -14.393 -8.326 1.00 98.00 173 GLY A N 1
ATOM 1316 C CA . GLY A 1 173 ? 7.948 -13.098 -7.764 1.00 98.00 173 GLY A CA 1
ATOM 1317 C C . GLY A 1 173 ? 8.724 -12.736 -6.500 1.00 98.00 173 GLY A C 1
ATOM 1318 O O . GLY A 1 173 ? 8.284 -11.870 -5.754 1.00 98.00 173 GLY A O 1
ATOM 1319 N N . LYS A 1 174 ? 9.844 -13.399 -6.184 1.00 98.25 174 LYS A N 1
ATOM 1320 C CA . LYS A 1 174 ? 10.682 -12.980 -5.043 1.00 98.25 174 LYS A CA 1
ATOM 1321 C C . LYS A 1 174 ? 11.543 -11.776 -5.410 1.00 98.25 174 LYS A C 1
ATOM 1323 O O . LYS A 1 174 ? 11.798 -10.929 -4.557 1.00 98.25 174 LYS A O 1
ATOM 1328 N N . THR A 1 175 ? 11.940 -11.685 -6.668 1.00 98.75 175 THR A N 1
ATOM 1329 C CA . THR A 1 175 ? 12.654 -10.570 -7.269 1.00 98.75 175 THR A CA 1
ATOM 1330 C C . THR A 1 175 ? 11.999 -10.243 -8.601 1.00 98.75 175 THR A C 1
ATOM 1332 O O . THR A 1 175 ? 11.836 -11.125 -9.440 1.00 98.75 175 THR A O 1
ATOM 1335 N N . LEU A 1 176 ? 11.651 -8.975 -8.794 1.00 98.88 176 LEU A N 1
ATOM 1336 C CA . LEU A 1 176 ? 11.266 -8.406 -10.081 1.00 98.88 176 LEU A CA 1
ATOM 1337 C C . LEU A 1 176 ? 12.411 -7.506 -10.557 1.00 98.88 176 LEU A C 1
ATOM 1339 O O . LEU A 1 176 ? 12.921 -6.691 -9.779 1.00 98.88 176 LEU A O 1
ATOM 1343 N N . LEU A 1 177 ? 12.836 -7.658 -11.805 1.00 98.75 177 LEU A N 1
ATOM 1344 C CA . LEU A 1 177 ? 13.893 -6.862 -12.426 1.00 98.75 177 LEU A CA 1
ATOM 1345 C C . LEU A 1 177 ? 13.386 -6.314 -13.756 1.00 98.75 177 LEU A C 1
ATOM 1347 O O . LEU A 1 177 ? 12.635 -6.980 -14.451 1.00 98.75 177 LEU A O 1
ATOM 1351 N N . GLY A 1 178 ? 13.804 -5.105 -14.111 1.00 98.56 178 GLY A N 1
ATOM 1352 C CA . GLY A 1 178 ? 13.513 -4.553 -15.425 1.00 98.56 178 GLY A CA 1
ATOM 1353 C C . GLY A 1 178 ? 13.748 -3.055 -15.474 1.00 98.56 178 GLY A C 1
ATOM 1354 O O . GLY A 1 178 ? 14.739 -2.546 -14.936 1.00 98.56 178 GLY A O 1
ATOM 1355 N N . THR A 1 179 ? 12.829 -2.337 -16.109 1.00 98.75 179 THR A N 1
ATOM 1356 C CA . THR A 1 179 ? 12.902 -0.887 -16.279 1.00 98.75 179 THR A CA 1
ATOM 1357 C C . THR A 1 179 ? 11.637 -0.172 -15.820 1.00 98.75 179 THR A C 1
ATOM 1359 O O . THR A 1 179 ? 10.535 -0.718 -15.790 1.00 98.75 179 THR A O 1
ATOM 1362 N N . MET A 1 180 ? 11.798 1.087 -15.428 1.00 98.75 180 MET A N 1
ATOM 1363 C CA . MET A 1 180 ? 10.683 1.987 -15.174 1.00 98.75 180 MET A CA 1
ATOM 1364 C C . MET A 1 180 ? 11.016 3.394 -15.658 1.00 98.75 180 MET A C 1
ATOM 1366 O O . MET A 1 180 ? 12.183 3.740 -15.836 1.00 98.75 180 MET A O 1
ATOM 1370 N N . THR A 1 181 ? 9.993 4.222 -15.817 1.00 98.69 181 THR A N 1
ATOM 1371 C CA . THR A 1 181 ? 10.146 5.643 -16.142 1.00 98.69 181 THR A CA 1
ATOM 1372 C C . THR A 1 181 ? 9.292 6.454 -15.183 1.00 98.69 181 THR A C 1
ATOM 1374 O O . THR A 1 181 ? 8.121 6.133 -14.986 1.00 98.69 181 THR A O 1
ATOM 1377 N N . TYR A 1 182 ? 9.867 7.495 -14.584 1.00 98.31 182 TYR A N 1
ATOM 1378 C CA . TYR A 1 182 ? 9.109 8.534 -13.885 1.00 98.31 182 TYR A CA 1
ATOM 1379 C C . TYR A 1 182 ? 8.726 9.648 -14.860 1.00 98.31 182 TYR A C 1
ATOM 1381 O O . TYR A 1 182 ? 9.394 9.859 -15.871 1.00 98.31 182 TYR A O 1
ATOM 1389 N N . GLU A 1 183 ? 7.651 10.368 -14.557 1.00 96.38 183 GLU A N 1
ATOM 1390 C CA . GLU A 1 183 ? 7.218 11.522 -15.338 1.00 96.38 183 GLU A CA 1
ATOM 1391 C C . GLU A 1 183 ? 8.380 12.506 -15.572 1.00 96.38 183 GLU A C 1
ATOM 1393 O O . GLU A 1 183 ? 9.134 12.831 -14.649 1.00 96.38 183 GLU A O 1
ATOM 1398 N N . ASN A 1 184 ? 8.510 12.984 -16.813 1.00 95.25 184 ASN A N 1
ATOM 1399 C CA . ASN A 1 184 ? 9.547 13.923 -17.252 1.00 95.25 184 ASN A CA 1
ATOM 1400 C C . ASN A 1 184 ? 11.000 13.404 -17.143 1.00 95.25 184 ASN A C 1
ATOM 1402 O O . ASN A 1 184 ? 11.939 14.200 -17.193 1.00 95.25 184 ASN A O 1
ATOM 1406 N N . GLU A 1 185 ? 11.209 12.085 -17.045 1.00 96.88 185 GLU A N 1
ATOM 1407 C CA . GLU A 1 185 ? 12.534 11.447 -17.013 1.00 96.88 185 GLU A CA 1
ATOM 1408 C C . GLU A 1 185 ? 12.755 10.446 -18.155 1.00 96.88 185 GLU A C 1
ATOM 1410 O O . GLU A 1 185 ? 11.843 10.081 -18.895 1.00 96.88 185 GLU A O 1
ATOM 1415 N N . GLY A 1 186 ? 14.012 10.018 -18.314 1.00 97.19 186 GLY A N 1
ATOM 1416 C CA . GLY A 1 186 ? 14.364 8.868 -19.144 1.00 97.19 186 GLY A CA 1
ATOM 1417 C C . GLY A 1 186 ? 14.183 7.543 -18.399 1.00 97.19 186 GLY A C 1
ATOM 1418 O O . GLY A 1 186 ? 13.983 7.515 -17.185 1.00 97.19 186 GLY A O 1
ATOM 1419 N N . VAL A 1 187 ? 14.300 6.440 -19.139 1.00 98.25 187 VAL A N 1
ATOM 1420 C CA . VAL A 1 187 ? 14.211 5.079 -18.594 1.00 98.25 187 VAL A CA 1
ATOM 1421 C C . VAL A 1 187 ? 15.328 4.828 -17.575 1.00 98.25 187 VAL A C 1
ATOM 1423 O O . VAL A 1 187 ? 16.497 5.132 -17.831 1.00 98.25 187 VAL A O 1
ATOM 1426 N N . ILE A 1 188 ? 14.969 4.236 -16.437 1.00 98.56 188 ILE A N 1
ATOM 1427 C CA . ILE A 1 188 ? 15.889 3.790 -15.385 1.00 98.56 188 ILE A CA 1
ATOM 1428 C C . ILE A 1 188 ? 15.706 2.293 -15.124 1.00 98.56 188 ILE A C 1
ATOM 1430 O O . ILE A 1 188 ? 14.622 1.743 -15.312 1.00 98.56 188 ILE A O 1
ATOM 1434 N N . GLY A 1 189 ? 16.761 1.630 -14.655 1.00 98.62 189 GLY A N 1
ATOM 1435 C CA . GLY A 1 189 ? 16.669 0.274 -14.129 1.00 98.62 189 GLY A CA 1
ATOM 1436 C C . GLY A 1 189 ? 15.861 0.251 -12.832 1.00 98.62 189 GLY A C 1
ATOM 1437 O O . GLY A 1 189 ? 15.931 1.181 -12.018 1.00 98.62 189 GLY A O 1
ATOM 1438 N N . VAL A 1 190 ? 15.104 -0.820 -12.622 1.00 98.75 190 VAL A N 1
ATOM 1439 C CA . VAL A 1 190 ? 14.344 -1.072 -11.396 1.00 98.75 190 VAL A CA 1
ATOM 1440 C C . VAL A 1 190 ? 14.539 -2.515 -10.958 1.00 98.75 190 VAL A C 1
ATOM 1442 O O . VAL A 1 190 ? 14.550 -3.437 -11.769 1.00 98.75 190 VAL A O 1
ATOM 1445 N N . LYS A 1 191 ? 14.718 -2.694 -9.653 1.00 98.75 191 LYS A N 1
ATOM 1446 C CA . LYS A 1 191 ? 14.806 -3.991 -8.996 1.00 98.75 191 LYS A CA 1
ATOM 1447 C C . LYS A 1 191 ? 13.935 -3.955 -7.754 1.00 98.75 191 LYS A C 1
ATOM 1449 O O . LYS A 1 191 ? 14.169 -3.129 -6.877 1.00 98.75 191 LYS A O 1
ATOM 1454 N N . ALA A 1 192 ? 12.966 -4.850 -7.658 1.00 98.75 192 ALA A N 1
ATOM 1455 C CA . ALA A 1 192 ? 12.058 -4.969 -6.528 1.00 98.75 192 ALA A CA 1
ATOM 1456 C C . ALA A 1 192 ? 12.254 -6.335 -5.859 1.00 98.75 192 ALA A C 1
ATOM 1458 O O . ALA A 1 192 ? 12.127 -7.373 -6.497 1.00 98.75 192 ALA A O 1
ATOM 1459 N N . ILE A 1 193 ? 12.593 -6.340 -4.570 1.00 98.69 193 ILE A N 1
ATOM 1460 C CA . ILE A 1 193 ? 12.875 -7.545 -3.779 1.00 98.69 193 ILE A CA 1
ATOM 1461 C C . ILE A 1 193 ? 11.754 -7.723 -2.761 1.00 98.69 193 ILE A C 1
ATOM 1463 O O . ILE A 1 193 ? 11.494 -6.817 -1.969 1.00 98.69 193 ILE A O 1
ATOM 1467 N N . HIS A 1 194 ? 11.098 -8.880 -2.775 1.00 98.00 194 HIS A N 1
ATOM 1468 C CA . HIS A 1 194 ? 10.007 -9.222 -1.866 1.00 98.00 194 HIS A CA 1
ATOM 1469 C C . HIS A 1 194 ? 10.453 -9.119 -0.404 1.00 98.00 194 HIS A C 1
ATOM 1471 O O . HIS A 1 194 ? 11.525 -9.597 -0.031 1.00 98.00 194 HIS A O 1
ATOM 1477 N N . VAL A 1 195 ? 9.617 -8.491 0.424 1.00 96.19 195 VAL A N 1
ATOM 1478 C CA . VAL A 1 195 ? 9.858 -8.325 1.864 1.00 96.19 195 VAL A CA 1
ATOM 1479 C C . VAL A 1 195 ? 8.824 -9.101 2.673 1.00 96.19 195 VAL A C 1
ATOM 1481 O O . VAL A 1 195 ? 9.186 -9.914 3.520 1.00 96.19 195 VAL A O 1
ATOM 1484 N N . MET A 1 196 ? 7.537 -8.854 2.422 1.00 95.50 196 MET A N 1
ATOM 1485 C CA . MET A 1 196 ? 6.410 -9.551 3.053 1.00 95.50 196 MET A CA 1
ATOM 1486 C C . MET A 1 196 ? 5.116 -9.279 2.302 1.00 95.50 196 MET A C 1
ATOM 1488 O O . MET A 1 196 ? 4.996 -8.228 1.678 1.00 95.50 196 MET A O 1
ATOM 1492 N N . GLY A 1 197 ? 4.140 -10.188 2.372 1.00 94.50 197 GLY A N 1
ATOM 1493 C CA . GLY A 1 197 ? 2.867 -10.001 1.676 1.00 94.50 197 GLY A CA 1
ATOM 1494 C C . GLY A 1 197 ? 3.099 -9.696 0.195 1.00 94.50 197 GLY A C 1
ATOM 1495 O O . GLY A 1 197 ? 3.861 -10.396 -0.472 1.00 94.50 197 GLY A O 1
ATOM 1496 N N . ASN A 1 198 ? 2.550 -8.570 -0.264 1.00 96.50 198 ASN A N 1
ATOM 1497 C CA . ASN A 1 198 ? 2.781 -8.014 -1.603 1.00 96.50 198 ASN A CA 1
ATOM 1498 C C . ASN A 1 198 ? 3.746 -6.811 -1.614 1.00 96.50 198 ASN A C 1
ATOM 1500 O O . ASN A 1 198 ? 3.787 -6.063 -2.587 1.00 96.50 198 ASN A O 1
ATOM 1504 N N . VAL A 1 199 ? 4.505 -6.600 -0.533 1.00 97.88 199 VAL A N 1
ATOM 1505 C CA . VAL A 1 199 ? 5.451 -5.488 -0.361 1.00 97.88 199 VAL A CA 1
ATOM 1506 C C . VAL A 1 199 ? 6.836 -5.859 -0.883 1.00 97.88 199 VAL A C 1
ATOM 1508 O O . VAL A 1 199 ? 7.397 -6.897 -0.516 1.00 97.88 199 VAL A O 1
ATOM 1511 N N . TYR A 1 200 ? 7.423 -4.953 -1.664 1.00 98.62 200 TYR A N 1
ATOM 1512 C CA . TYR A 1 200 ? 8.770 -5.070 -2.214 1.00 98.62 200 TYR A CA 1
ATOM 1513 C C . TYR A 1 200 ? 9.631 -3.881 -1.802 1.00 98.62 200 TYR A C 1
ATOM 1515 O O . TYR A 1 200 ? 9.192 -2.738 -1.898 1.00 98.62 200 TYR A O 1
ATOM 1523 N N . SER A 1 201 ? 10.877 -4.139 -1.406 1.00 98.25 201 SER A N 1
ATOM 1524 C CA . SER A 1 201 ? 11.917 -3.118 -1.306 1.00 98.25 201 SER A CA 1
ATOM 1525 C C . SER A 1 201 ? 12.483 -2.864 -2.696 1.00 98.25 201 SER A C 1
ATOM 1527 O O . SER A 1 201 ? 12.917 -3.800 -3.370 1.00 98.25 201 SER A O 1
ATOM 1529 N N . VAL A 1 202 ? 12.457 -1.611 -3.136 1.00 98.62 202 VAL A N 1
ATOM 1530 C CA . VAL A 1 202 ? 12.810 -1.232 -4.503 1.00 98.62 202 VAL A CA 1
ATOM 1531 C C . VAL A 1 202 ? 14.149 -0.516 -4.530 1.00 98.62 202 VAL A C 1
ATOM 1533 O O . VAL A 1 202 ? 14.487 0.265 -3.639 1.00 98.62 202 VAL A O 1
ATOM 1536 N N . GLN A 1 203 ? 14.913 -0.773 -5.583 1.00 98.69 203 GLN A N 1
ATOM 1537 C CA . GLN A 1 203 ? 16.112 -0.041 -5.945 1.00 98.69 203 GLN A CA 1
ATOM 1538 C C . GLN A 1 203 ? 16.016 0.429 -7.394 1.00 98.69 203 GLN A C 1
ATOM 1540 O O . GLN A 1 203 ? 15.445 -0.259 -8.240 1.00 98.69 203 GLN A O 1
ATOM 1545 N N . ASN A 1 204 ? 16.618 1.579 -7.686 1.00 98.62 204 ASN A N 1
ATOM 1546 C CA . ASN A 1 204 ? 16.721 2.119 -9.034 1.00 98.62 204 ASN A CA 1
ATOM 1547 C C . ASN A 1 204 ? 18.176 2.312 -9.462 1.00 98.62 204 ASN A C 1
ATOM 1549 O O . ASN A 1 204 ? 19.048 2.572 -8.633 1.00 98.62 204 ASN A O 1
ATOM 1553 N N . GLN A 1 205 ? 18.419 2.221 -10.766 1.00 98.38 205 GLN A N 1
ATOM 1554 C CA . GLN A 1 205 ? 19.725 2.434 -11.384 1.00 98.38 205 GLN A CA 1
ATOM 1555 C C . GLN A 1 205 ? 19.575 3.385 -12.574 1.00 98.38 205 GLN A C 1
ATOM 1557 O O . GLN A 1 205 ? 18.730 3.175 -13.438 1.00 98.38 205 GLN A O 1
ATOM 1562 N N . TRP A 1 206 ? 20.394 4.431 -12.645 1.00 96.56 2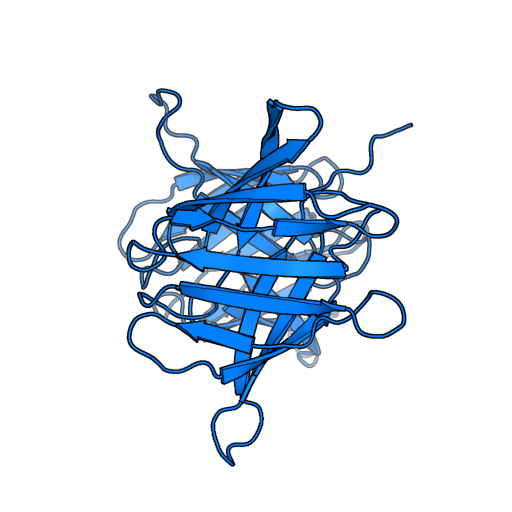06 TRP A N 1
ATOM 1563 C CA . TRP A 1 206 ? 20.374 5.409 -13.738 1.00 96.56 206 TRP A CA 1
ATOM 1564 C C . TRP A 1 206 ? 21.790 5.664 -14.268 1.00 96.56 206 TRP A C 1
ATOM 1566 O O . TRP A 1 206 ? 22.772 5.310 -13.622 1.00 96.56 206 TRP A O 1
ATOM 1576 N N . ASN A 1 207 ? 21.918 6.281 -15.447 1.00 94.31 207 ASN A N 1
ATOM 1577 C CA . ASN A 1 207 ? 23.198 6.518 -16.143 1.00 94.31 207 ASN A CA 1
ATOM 1578 C C . ASN A 1 207 ? 23.949 5.245 -16.600 1.00 94.31 207 ASN A C 1
ATOM 1580 O O . ASN A 1 207 ? 25.171 5.264 -16.729 1.00 94.31 207 ASN A O 1
ATOM 1584 N N . GLY A 1 208 ? 23.223 4.159 -16.884 1.00 87.88 208 GLY A N 1
ATOM 1585 C CA . GLY A 1 208 ? 23.773 2.912 -17.431 1.00 87.88 208 GLY A CA 1
ATOM 1586 C C . GLY A 1 208 ? 24.034 1.814 -16.392 1.00 87.88 208 GLY A C 1
ATOM 1587 O O . GLY A 1 208 ? 24.005 2.046 -15.186 1.00 87.88 208 GLY A O 1
ATOM 1588 N N . GLU A 1 209 ? 24.309 0.604 -16.884 1.00 91.00 209 GLU A N 1
ATOM 1589 C CA . GLU A 1 209 ? 24.341 -0.641 -16.092 1.00 91.00 209 GLU A CA 1
ATOM 1590 C C . GLU A 1 209 ? 25.488 -0.735 -15.074 1.00 91.00 209 GLU A C 1
ATOM 1592 O O . GLU A 1 209 ? 25.439 -1.541 -14.146 1.00 91.00 209 GLU A O 1
ATOM 1597 N N . VAL A 1 210 ? 26.532 0.083 -15.232 1.00 93.06 210 VAL A N 1
ATOM 1598 C CA . VAL A 1 210 ? 27.684 0.116 -14.313 1.00 93.06 210 VAL A CA 1
ATOM 1599 C C . VAL A 1 210 ? 27.465 1.038 -13.112 1.00 93.06 210 VAL A C 1
ATOM 1601 O O . VAL A 1 210 ? 28.269 1.032 -12.178 1.00 93.06 210 VAL A O 1
ATOM 1604 N N . SER A 1 211 ? 26.402 1.845 -13.129 1.00 96.25 211 SER A N 1
ATOM 1605 C CA . SER A 1 211 ? 26.067 2.738 -12.022 1.00 96.25 211 SER A CA 1
ATOM 1606 C C . SER A 1 211 ? 25.613 1.949 -10.794 1.00 96.25 211 SER A C 1
ATOM 1608 O O . SER A 1 211 ? 25.024 0.876 -10.927 1.00 96.25 211 SER A O 1
ATOM 1610 N N . PRO A 1 212 ? 25.837 2.461 -9.575 1.00 97.25 212 PRO A N 1
ATOM 1611 C CA . PRO A 1 212 ? 25.319 1.816 -8.378 1.00 97.25 212 PRO A CA 1
ATOM 1612 C C . PRO A 1 212 ? 23.784 1.813 -8.351 1.00 97.25 212 PRO A C 1
ATOM 1614 O O . PRO A 1 212 ? 23.123 2.683 -8.915 1.00 97.25 212 PRO A O 1
ATOM 1617 N N . TRP A 1 213 ? 23.225 0.830 -7.648 1.00 98.19 213 TRP A N 1
ATOM 1618 C CA . TRP A 1 213 ? 21.807 0.794 -7.305 1.00 98.19 213 TRP A CA 1
ATOM 1619 C C . TRP A 1 213 ? 21.539 1.706 -6.109 1.00 98.19 213 TRP A C 1
ATOM 1621 O O . TRP A 1 213 ? 22.281 1.693 -5.123 1.00 98.19 213 TRP A O 1
ATOM 1631 N N . HIS A 1 214 ? 20.455 2.467 -6.177 1.00 98.25 214 HIS A N 1
ATOM 1632 C CA . HIS A 1 214 ? 20.038 3.411 -5.148 1.00 98.25 214 HIS A CA 1
ATOM 1633 C C . HIS A 1 214 ? 18.688 3.003 -4.553 1.00 98.25 214 HIS A C 1
ATOM 1635 O O . HIS A 1 214 ? 17.878 2.420 -5.272 1.00 98.25 214 HIS A O 1
ATOM 1641 N N . PRO A 1 215 ? 18.407 3.306 -3.272 1.00 98.19 215 PRO A N 1
ATOM 1642 C CA . PRO A 1 215 ? 17.086 3.077 -2.690 1.00 98.19 215 PRO A CA 1
ATOM 1643 C C . PRO A 1 215 ? 15.974 3.753 -3.508 1.00 98.19 215 PRO A C 1
ATOM 1645 O O . PRO A 1 215 ? 16.052 4.945 -3.792 1.00 98.19 215 PRO A O 1
ATOM 1648 N N . GLY A 1 216 ? 14.950 2.982 -3.870 1.00 97.56 216 GLY A N 1
ATOM 1649 C CA . GLY A 1 216 ? 13.778 3.397 -4.652 1.00 97.56 216 GLY A CA 1
ATOM 1650 C C . GLY A 1 216 ? 12.461 3.312 -3.871 1.00 97.56 216 GLY A C 1
ATOM 1651 O O . GLY A 1 216 ? 11.393 3.348 -4.474 1.00 97.56 216 GLY A O 1
ATOM 1652 N N . GLY A 1 217 ? 12.532 3.179 -2.541 1.00 96.69 217 GLY A N 1
ATOM 1653 C CA . GLY A 1 217 ? 11.378 3.078 -1.645 1.00 96.69 217 GLY A CA 1
ATOM 1654 C C . GLY A 1 217 ? 10.795 1.666 -1.542 1.00 96.69 217 GLY A C 1
ATOM 1655 O O . GLY A 1 217 ? 11.509 0.676 -1.711 1.00 96.69 217 GLY A O 1
ATOM 1656 N N . CYS A 1 218 ? 9.503 1.577 -1.223 1.00 97.00 218 CYS A N 1
ATOM 1657 C CA . CYS A 1 218 ? 8.768 0.315 -1.145 1.00 97.00 218 CYS A CA 1
ATOM 1658 C C . CYS A 1 218 ? 7.539 0.357 -2.049 1.00 97.00 218 CYS A C 1
ATOM 1660 O O . CYS A 1 218 ? 6.813 1.349 -2.047 1.00 97.00 218 CYS A O 1
ATOM 1662 N N . PHE A 1 219 ? 7.294 -0.719 -2.794 1.00 98.44 219 PHE A N 1
ATOM 1663 C CA . PHE A 1 219 ? 6.102 -0.874 -3.632 1.00 98.44 219 PHE A CA 1
ATOM 1664 C C . PHE A 1 219 ? 5.165 -1.924 -3.034 1.00 98.44 219 PHE A C 1
ATOM 1666 O O . PHE A 1 219 ? 5.607 -2.812 -2.304 1.00 98.44 219 PHE A O 1
ATOM 1673 N N . ILE A 1 220 ? 3.885 -1.842 -3.395 1.00 98.19 220 ILE A N 1
ATOM 1674 C CA . ILE A 1 220 ? 2.935 -2.955 -3.296 1.00 98.19 220 ILE A CA 1
ATOM 1675 C C . ILE A 1 220 ? 2.637 -3.405 -4.725 1.00 98.19 220 ILE A C 1
ATOM 1677 O O . ILE A 1 220 ? 2.098 -2.613 -5.498 1.00 98.19 220 ILE A O 1
ATOM 1681 N N . ILE A 1 221 ? 2.985 -4.648 -5.067 1.00 97.75 221 ILE A N 1
ATOM 1682 C CA . ILE A 1 221 ? 2.794 -5.222 -6.407 1.00 97.75 221 ILE A CA 1
ATOM 1683 C C . ILE A 1 221 ? 2.014 -6.534 -6.267 1.00 97.75 221 ILE A C 1
ATOM 1685 O O . ILE A 1 221 ? 2.532 -7.513 -5.728 1.00 97.75 221 ILE A O 1
ATOM 1689 N N . GLY A 1 222 ? 0.773 -6.550 -6.755 1.00 95.31 222 GLY A N 1
ATOM 1690 C CA . GLY A 1 222 ? -0.163 -7.663 -6.579 1.00 95.31 222 GLY A CA 1
ATOM 1691 C C . GLY A 1 222 ? -1.142 -7.454 -5.419 1.00 95.31 222 GLY A C 1
ATOM 1692 O O . GLY A 1 222 ? -0.839 -6.782 -4.432 1.00 95.31 222 GLY A O 1
ATOM 1693 N N . GLY A 1 223 ? -2.331 -8.050 -5.532 1.00 92.31 223 GLY A N 1
ATOM 1694 C CA . GLY A 1 223 ? -3.351 -8.034 -4.473 1.00 92.31 223 GLY A CA 1
ATOM 1695 C C . GLY A 1 223 ? -3.590 -9.382 -3.798 1.00 92.31 223 GLY A C 1
ATOM 1696 O O . GLY A 1 223 ? -4.178 -9.432 -2.717 1.00 92.31 223 GLY A O 1
ATOM 1697 N N . ARG A 1 224 ? -3.143 -10.476 -4.419 1.00 92.75 224 ARG A N 1
ATOM 1698 C CA . ARG A 1 224 ? -3.462 -11.852 -4.015 1.00 92.75 224 ARG A CA 1
ATOM 1699 C C . ARG A 1 224 ? -2.615 -12.324 -2.837 1.00 92.75 224 ARG A C 1
ATOM 1701 O O . ARG A 1 224 ? -1.524 -11.819 -2.599 1.00 92.75 224 ARG A O 1
ATOM 1708 N N . VAL A 1 225 ? -3.137 -13.291 -2.084 1.00 93.38 225 VAL A N 1
ATOM 1709 C CA . VAL A 1 225 ? -2.424 -13.907 -0.953 1.00 93.38 225 VAL A CA 1
ATOM 1710 C C . VAL A 1 225 ? -1.531 -15.017 -1.479 1.00 93.38 225 VAL A C 1
ATOM 1712 O O . VAL A 1 225 ? -2.024 -15.930 -2.138 1.00 93.38 225 VAL A O 1
ATOM 1715 N N . ALA A 1 226 ? -0.236 -14.962 -1.162 1.00 90.62 226 ALA A N 1
ATOM 1716 C CA . ALA A 1 226 ? 0.745 -16.000 -1.497 1.00 90.62 226 ALA A CA 1
ATOM 1717 C C . ALA A 1 226 ? 0.871 -16.370 -2.998 1.00 90.62 226 ALA A C 1
ATOM 1719 O O . ALA A 1 226 ? 1.570 -17.327 -3.333 1.00 90.62 226 ALA A O 1
ATOM 1720 N N . GLN A 1 227 ? 0.271 -15.591 -3.900 1.00 94.31 227 GLN A N 1
ATOM 1721 C CA . GLN A 1 227 ? 0.412 -15.702 -5.349 1.00 94.31 227 GLN A CA 1
ATOM 1722 C C . GLN A 1 227 ? 0.948 -14.370 -5.873 1.00 94.31 227 GLN A C 1
ATOM 1724 O O . GLN A 1 227 ? 0.223 -13.382 -5.951 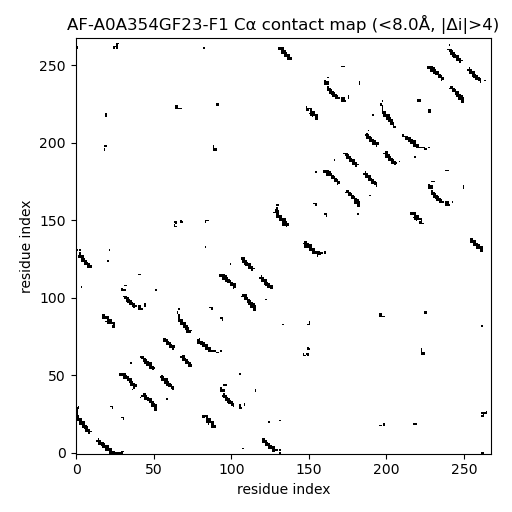1.00 94.31 227 GLN A O 1
ATOM 1729 N N . ARG A 1 228 ? 2.248 -14.332 -6.170 1.00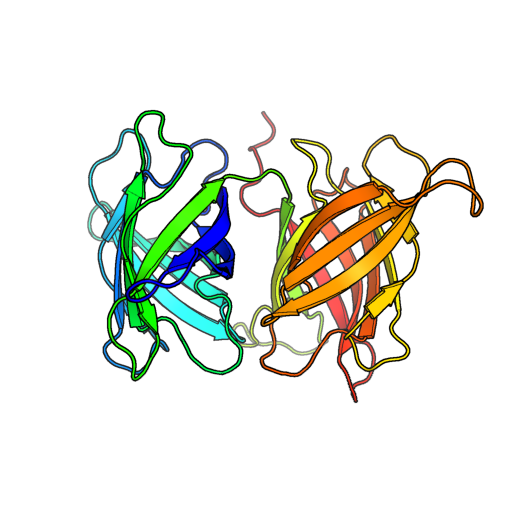 96.25 228 ARG A N 1
ATOM 1730 C CA . ARG A 1 228 ? 2.954 -13.094 -6.520 1.00 96.25 228 ARG A CA 1
ATOM 1731 C C . ARG A 1 228 ? 2.842 -12.792 -8.007 1.00 96.25 228 ARG A C 1
ATOM 1733 O O . ARG A 1 228 ? 2.716 -13.709 -8.820 1.00 96.25 228 ARG A O 1
ATOM 1740 N N . VAL A 1 229 ? 2.925 -11.508 -8.331 1.00 97.62 229 VAL A N 1
ATOM 1741 C CA . VAL A 1 229 ? 3.157 -11.035 -9.697 1.00 97.62 229 VAL A CA 1
ATOM 1742 C C . VAL A 1 229 ? 4.551 -11.487 -10.131 1.00 97.62 229 VAL A C 1
ATOM 1744 O O . VAL A 1 229 ? 5.517 -11.308 -9.389 1.00 97.62 229 VAL A O 1
ATOM 1747 N N . ILE A 1 230 ? 4.634 -12.101 -11.307 1.00 98.69 230 ILE A N 1
ATOM 1748 C CA . ILE A 1 230 ? 5.888 -12.495 -11.957 1.00 98.69 230 ILE A CA 1
ATOM 1749 C C . ILE A 1 230 ? 6.213 -11.614 -13.160 1.00 98.69 230 ILE A C 1
ATOM 1751 O O . ILE A 1 230 ? 7.340 -11.649 -13.628 1.00 98.69 230 ILE A O 1
ATOM 1755 N N . GLU A 1 231 ? 5.257 -10.821 -13.636 1.00 98.69 231 GLU A N 1
ATOM 1756 C CA . GLU A 1 231 ? 5.453 -9.899 -14.749 1.00 98.69 231 GLU A CA 1
ATOM 1757 C C . GLU A 1 231 ? 4.492 -8.717 -14.628 1.00 98.69 231 GLU A C 1
ATOM 1759 O O . GLU A 1 231 ? 3.324 -8.892 -14.273 1.00 98.69 231 GLU A O 1
ATOM 1764 N N . ILE A 1 232 ? 4.978 -7.513 -14.907 1.00 98.56 232 ILE A N 1
ATOM 1765 C CA . ILE A 1 232 ? 4.178 -6.292 -14.976 1.00 98.56 232 ILE A CA 1
ATOM 1766 C C . ILE A 1 232 ? 4.687 -5.431 -16.125 1.00 98.56 232 ILE A C 1
ATOM 1768 O O . ILE A 1 232 ? 5.829 -4.981 -16.107 1.00 98.56 232 ILE A O 1
ATOM 1772 N N . GLN A 1 233 ? 3.810 -5.175 -17.091 1.00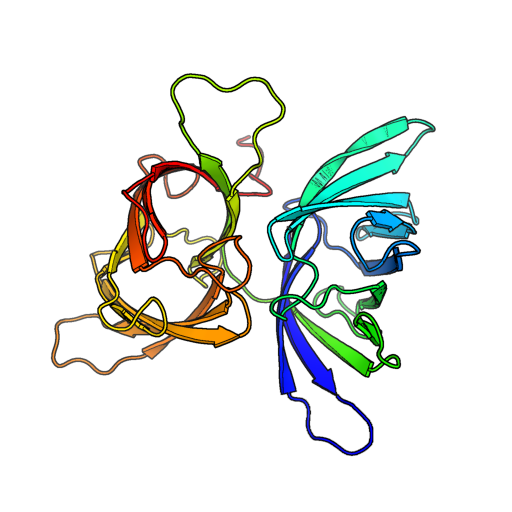 98.56 233 GLN A N 1
ATOM 1773 C CA . GLN A 1 233 ? 4.082 -4.355 -18.265 1.00 98.56 233 GLN A CA 1
ATOM 1774 C C . GLN A 1 233 ? 2.970 -3.323 -18.417 1.00 98.56 233 GLN A C 1
ATOM 1776 O O . GLN A 1 233 ? 1.911 -3.605 -18.970 1.00 98.56 233 GLN A O 1
ATOM 1781 N N . ILE A 1 234 ? 3.185 -2.111 -17.910 1.00 98.44 234 ILE A N 1
ATOM 1782 C CA . ILE A 1 234 ? 2.171 -1.053 -17.902 1.00 98.44 234 ILE A CA 1
ATOM 1783 C C . ILE A 1 234 ? 2.733 0.277 -18.380 1.00 98.44 234 ILE A C 1
ATOM 1785 O O . ILE A 1 234 ? 3.878 0.637 -18.102 1.00 98.44 234 ILE A O 1
ATOM 1789 N N . THR A 1 235 ? 1.892 1.048 -19.068 1.00 98.50 235 THR A N 1
ATOM 1790 C CA . THR A 1 235 ? 2.226 2.397 -19.539 1.00 98.50 235 THR A CA 1
ATOM 1791 C C . THR A 1 235 ? 1.092 3.376 -19.269 1.00 98.50 235 THR A C 1
ATOM 1793 O O . THR A 1 235 ? -0.086 3.016 -19.304 1.00 98.50 235 THR A O 1
ATOM 1796 N N . SER A 1 236 ? 1.460 4.620 -18.983 1.00 98.38 236 SER A N 1
ATOM 1797 C CA . SER A 1 236 ? 0.556 5.752 -18.839 1.00 98.38 236 SER A CA 1
ATOM 1798 C C . SER A 1 236 ? 0.763 6.729 -19.992 1.00 98.38 236 SER A C 1
ATOM 1800 O O . SER A 1 236 ? 1.881 6.945 -20.460 1.00 98.38 236 SER A O 1
ATOM 1802 N N . LYS A 1 237 ? -0.337 7.331 -20.449 1.00 97.06 237 LYS A N 1
ATOM 1803 C CA . LYS A 1 237 ? -0.346 8.381 -21.484 1.00 97.06 237 LYS A CA 1
ATOM 1804 C C . LYS A 1 237 ? -0.767 9.743 -20.931 1.00 97.06 237 LYS A C 1
ATOM 1806 O O . LYS A 1 237 ? -0.945 10.683 -21.699 1.00 97.06 237 LYS A O 1
ATOM 1811 N N . ASP A 1 238 ? -0.960 9.829 -19.623 1.00 96.19 238 ASP A N 1
ATOM 1812 C CA . ASP A 1 238 ? -1.537 10.966 -18.918 1.00 96.19 238 ASP A CA 1
ATOM 1813 C C . ASP A 1 238 ? -0.797 11.216 -17.602 1.00 96.19 238 ASP A C 1
ATOM 1815 O O . ASP A 1 238 ? -1.408 11.328 -16.546 1.00 96.19 238 ASP A O 1
ATOM 1819 N N . GLU A 1 239 ? 0.535 11.287 -17.681 1.00 95.94 239 GLU A N 1
ATOM 1820 C CA . GLU A 1 239 ? 1.402 11.690 -16.560 1.00 95.94 239 GLU A CA 1
ATOM 1821 C C . GLU A 1 239 ? 1.251 10.785 -15.322 1.00 95.94 239 GLU A C 1
ATOM 1823 O O . GLU A 1 239 ? 1.345 11.225 -14.181 1.00 95.94 239 GLU A O 1
ATOM 1828 N N . GLY A 1 240 ? 1.001 9.492 -15.543 1.00 95.69 240 GLY A N 1
ATOM 1829 C CA . GLY A 1 240 ? 0.846 8.502 -14.479 1.00 95.69 240 GLY A CA 1
ATOM 1830 C C . GLY A 1 240 ? -0.523 8.528 -13.805 1.00 95.69 240 GLY A C 1
ATOM 1831 O O . GLY A 1 240 ? -0.715 7.847 -12.806 1.00 95.69 240 GLY A O 1
ATOM 1832 N N . GLN A 1 241 ? -1.503 9.270 -14.330 1.00 95.00 241 GLN A N 1
ATOM 1833 C CA . GLN A 1 241 ? -2.840 9.336 -13.732 1.00 95.00 241 GLN A CA 1
ATOM 1834 C C . GLN A 1 241 ? -3.647 8.059 -13.971 1.00 95.00 241 GLN A C 1
ATOM 1836 O O . GLN A 1 241 ? -4.454 7.660 -13.117 1.00 95.00 241 GLN A O 1
ATOM 1841 N N . ASN A 1 242 ? -3.447 7.426 -15.126 1.00 96.00 242 ASN A N 1
ATOM 1842 C CA . ASN A 1 242 ? -3.983 6.119 -15.456 1.00 96.00 242 ASN A CA 1
ATOM 1843 C C . ASN A 1 242 ? -2.925 5.252 -16.154 1.00 96.00 242 ASN A C 1
ATOM 1845 O O . ASN A 1 242 ? -2.125 5.743 -16.951 1.00 96.00 242 ASN A O 1
ATOM 1849 N N . PHE A 1 243 ? -2.964 3.947 -15.896 1.00 97.25 243 PHE A N 1
ATOM 1850 C CA . PHE A 1 243 ? -2.189 2.953 -16.635 1.00 97.25 243 PHE A CA 1
ATOM 1851 C C . PHE A 1 243 ? -3.094 1.999 -17.401 1.00 97.25 243 PHE A C 1
ATOM 1853 O O . PHE A 1 243 ? -4.194 1.673 -16.958 1.00 97.25 243 PHE A O 1
ATOM 1860 N N . SER A 1 244 ? -2.560 1.498 -18.508 1.00 97.00 244 SER A N 1
ATOM 1861 C CA . SER A 1 244 ? -3.047 0.314 -19.212 1.00 97.00 244 SER A CA 1
ATOM 1862 C C . SER A 1 244 ? -1.881 -0.632 -19.467 1.00 97.00 244 SER A C 1
ATOM 1864 O O . SER A 1 244 ? -0.763 -0.166 -19.725 1.00 97.00 244 SER A O 1
ATOM 1866 N N . GLY A 1 245 ? -2.141 -1.933 -19.445 1.00 96.50 245 GLY A N 1
ATOM 1867 C CA . GLY A 1 245 ? -1.142 -2.941 -19.772 1.00 96.50 245 GLY A CA 1
ATOM 1868 C C . GLY A 1 245 ? -1.512 -4.302 -19.215 1.00 96.50 245 GLY A C 1
ATOM 1869 O O . GLY A 1 245 ? -2.695 -4.612 -19.097 1.00 96.50 245 GLY A O 1
ATOM 1870 N N . GLU A 1 246 ? -0.504 -5.091 -18.864 1.00 96.44 246 GLU A N 1
ATOM 1871 C CA . GLU A 1 246 ? -0.668 -6.481 -18.451 1.00 96.44 246 GLU A CA 1
ATOM 1872 C C . GLU A 1 246 ? 0.065 -6.763 -17.141 1.00 96.44 246 GLU A C 1
ATOM 1874 O O . GLU A 1 246 ? 1.108 -6.170 -16.840 1.00 96.44 246 GLU A O 1
ATOM 1879 N N . ILE A 1 247 ? -0.488 -7.689 -16.362 1.00 96.88 247 ILE A N 1
ATOM 1880 C CA . ILE A 1 247 ? 0.206 -8.337 -15.251 1.00 96.88 247 ILE A CA 1
ATOM 1881 C C . ILE A 1 247 ? 0.071 -9.850 -15.379 1.00 96.88 247 ILE A C 1
ATOM 1883 O O . ILE A 1 247 ? -0.992 -10.351 -15.738 1.00 96.88 247 ILE A O 1
ATOM 1887 N N . THR A 1 248 ? 1.113 -10.578 -15.000 1.00 96.88 248 THR A N 1
ATOM 1888 C CA . THR A 1 248 ? 1.090 -12.043 -14.933 1.00 96.88 248 THR A CA 1
ATOM 1889 C C . THR A 1 248 ? 1.313 -12.460 -13.490 1.00 96.88 248 THR A C 1
ATOM 1891 O O . THR A 1 248 ? 2.310 -12.088 -12.865 1.00 96.88 248 THR A O 1
ATOM 1894 N N . TYR A 1 249 ? 0.385 -13.235 -12.934 1.00 95.94 249 TYR A N 1
ATOM 1895 C CA . TYR A 1 249 ? 0.584 -13.891 -11.645 1.00 95.94 249 TYR A CA 1
ATOM 1896 C C . TYR A 1 249 ? 1.279 -15.240 -11.833 1.00 95.94 249 TYR A C 1
ATOM 1898 O O . TYR A 1 249 ? 1.157 -15.900 -12.860 1.00 95.94 249 TYR A O 1
ATOM 1906 N N . SER A 1 250 ? 1.996 -15.678 -10.802 1.00 94.81 250 SER A N 1
ATOM 1907 C CA . SER A 1 250 ? 2.603 -17.007 -10.755 1.00 94.81 250 SER A CA 1
ATOM 1908 C C . SER A 1 250 ? 1.602 -18.111 -11.128 1.00 94.81 250 SER A C 1
ATOM 1910 O O . SER A 1 250 ? 0.553 -18.248 -10.487 1.00 94.81 250 SER A O 1
ATOM 1912 N N . ASN A 1 251 ? 1.989 -18.938 -12.106 1.00 93.00 251 ASN A N 1
ATOM 1913 C CA . ASN A 1 251 ? 1.212 -20.049 -12.673 1.00 93.00 251 ASN A CA 1
ATOM 1914 C C . ASN A 1 251 ? -0.080 -19.641 -13.409 1.00 93.00 251 ASN A C 1
ATOM 1916 O O . ASN A 1 251 ? -0.992 -20.461 -13.517 1.00 93.00 251 ASN A O 1
ATOM 1920 N N . GLU A 1 252 ? -0.165 -18.409 -13.910 1.00 93.38 252 GLU A N 1
ATOM 1921 C CA . GLU A 1 252 ? -1.285 -17.923 -14.723 1.00 93.38 252 GLU A CA 1
ATOM 1922 C C . GLU A 1 252 ? -0.810 -17.355 -16.060 1.00 93.38 252 GLU A C 1
ATOM 1924 O O . GLU A 1 252 ? 0.374 -17.086 -16.250 1.00 93.38 252 GLU A O 1
ATOM 1929 N N . GLU A 1 253 ? -1.757 -17.187 -16.981 1.00 93.44 253 GLU A N 1
ATOM 1930 C CA . GLU A 1 253 ? -1.560 -16.404 -18.200 1.00 93.44 253 GLU A CA 1
ATOM 1931 C C . GLU A 1 253 ? -1.629 -14.895 -17.886 1.00 93.44 253 GLU A C 1
ATOM 1933 O O . GLU A 1 253 ? -2.214 -14.515 -16.861 1.00 93.44 253 GLU A O 1
ATOM 1938 N N . PRO A 1 254 ? -1.076 -14.028 -18.753 1.00 94.88 254 PRO A N 1
ATOM 1939 C CA . PRO A 1 254 ? -1.188 -12.582 -18.605 1.00 94.88 254 PRO A CA 1
ATOM 1940 C C . PRO A 1 254 ? -2.641 -12.099 -18.531 1.00 94.88 254 PRO A C 1
ATOM 1942 O O . PRO A 1 254 ? -3.544 -12.624 -19.187 1.00 94.88 254 PRO A O 1
ATOM 1945 N N . ILE A 1 255 ? -2.855 -11.058 -17.731 1.00 91.44 255 ILE A N 1
ATOM 1946 C CA . ILE A 1 255 ? -4.150 -10.430 -17.487 1.00 91.44 255 ILE A CA 1
ATOM 1947 C C . ILE A 1 255 ? -4.059 -8.957 -17.870 1.00 91.44 255 ILE A C 1
ATOM 1949 O O . ILE A 1 255 ? -3.226 -8.224 -17.333 1.00 91.44 255 ILE A O 1
ATOM 1953 N N . LEU A 1 256 ? -4.963 -8.509 -18.743 1.00 93.25 256 LEU A N 1
ATOM 1954 C CA . LEU A 1 256 ? -5.123 -7.095 -19.068 1.00 93.25 256 LEU A CA 1
ATOM 1955 C C . LEU A 1 256 ? -5.621 -6.319 -17.847 1.00 93.25 256 LEU A C 1
ATOM 1957 O O . LEU A 1 256 ? -6.591 -6.715 -17.195 1.00 93.25 256 LEU A O 1
ATOM 1961 N N . ILE A 1 257 ? -4.996 -5.179 -17.567 1.00 93.12 257 ILE A N 1
ATOM 1962 C CA . ILE A 1 257 ? -5.402 -4.300 -16.478 1.00 93.12 257 ILE A CA 1
ATOM 1963 C C . ILE A 1 257 ? -5.537 -2.840 -16.897 1.00 93.12 257 ILE A C 1
ATOM 1965 O O . ILE A 1 257 ? -4.832 -2.325 -17.768 1.00 93.12 257 ILE A O 1
ATOM 1969 N N . GLU A 1 258 ? -6.407 -2.153 -16.167 1.00 94.06 258 GLU A N 1
ATOM 1970 C CA . GLU A 1 258 ? -6.417 -0.703 -16.037 1.00 94.06 258 GLU A CA 1
ATOM 1971 C C . GLU A 1 258 ? -6.081 -0.326 -14.599 1.00 94.06 258 GLU A C 1
ATOM 1973 O O . GLU A 1 258 ? -6.531 -0.969 -13.648 1.00 94.06 258 GLU A O 1
ATOM 1978 N N . ALA A 1 259 ? -5.326 0.753 -14.431 1.00 94.00 259 ALA A N 1
ATOM 1979 C CA . ALA A 1 259 ? -5.055 1.330 -13.125 1.00 94.00 259 ALA A CA 1
ATOM 1980 C C . ALA A 1 259 ? -5.418 2.811 -13.113 1.00 94.00 259 ALA A C 1
ATOM 1982 O O . ALA A 1 259 ? -5.114 3.527 -14.064 1.00 94.00 259 ALA A O 1
ATOM 1983 N N . SER A 1 260 ? -5.990 3.297 -12.016 1.00 93.94 260 SER A N 1
ATOM 1984 C CA . SER A 1 260 ? -6.235 4.728 -11.806 1.00 93.94 260 SER A CA 1
ATOM 1985 C C . SER A 1 260 ? -5.656 5.171 -10.474 1.00 93.94 260 SER A C 1
ATOM 1987 O O . SER A 1 260 ? -5.879 4.518 -9.455 1.00 93.94 260 SER A O 1
ATOM 1989 N N . VAL A 1 261 ? -4.936 6.295 -10.460 1.00 92.62 261 VAL A N 1
ATOM 1990 C CA . VAL A 1 261 ? -4.376 6.828 -9.211 1.00 92.62 261 VAL A CA 1
ATOM 1991 C C . VAL A 1 261 ? -5.493 7.176 -8.216 1.00 92.62 261 VAL A C 1
ATOM 1993 O O . VAL A 1 261 ? -6.526 7.752 -8.574 1.00 92.62 261 VAL A O 1
ATOM 1996 N N . ILE A 1 262 ? -5.291 6.822 -6.949 1.00 90.56 262 ILE A N 1
ATOM 1997 C CA . ILE A 1 262 ? -6.228 7.073 -5.854 1.00 90.56 262 ILE A CA 1
ATOM 1998 C C . ILE A 1 262 ? -6.009 8.483 -5.312 1.00 90.56 262 ILE A C 1
ATOM 2000 O O . ILE A 1 262 ? -4.889 8.889 -5.005 1.00 90.56 262 ILE A O 1
ATOM 2004 N N . GLY A 1 263 ? -7.105 9.218 -5.121 1.00 80.06 263 GLY A N 1
ATOM 2005 C CA . GLY A 1 263 ? -7.046 10.592 -4.634 1.00 80.06 263 GLY A CA 1
ATOM 2006 C C . GLY A 1 263 ? -6.527 11.558 -5.697 1.00 80.06 263 GLY A C 1
ATOM 2007 O O . GLY A 1 263 ? -5.684 12.396 -5.389 1.00 80.06 263 GLY A O 1
ATOM 2008 N N . LYS A 1 264 ? -7.034 11.459 -6.936 1.00 66.62 264 LYS A N 1
ATOM 2009 C CA . LYS A 1 264 ? -6.812 12.481 -7.971 1.00 66.62 264 LYS A CA 1
ATOM 2010 C C . LYS A 1 264 ? -7.112 13.864 -7.386 1.00 66.62 264 LYS A C 1
ATOM 2012 O O . LYS A 1 264 ? -8.186 14.092 -6.826 1.00 66.62 264 LYS A O 1
ATOM 2017 N N . LEU A 1 265 ? -6.161 14.790 -7.506 1.00 53.34 265 LEU A N 1
ATOM 2018 C CA . LEU A 1 265 ? -6.481 16.207 -7.378 1.00 53.34 265 LEU A CA 1
ATOM 2019 C C . LEU A 1 265 ? -7.487 16.518 -8.487 1.00 53.34 265 LEU A C 1
ATOM 2021 O O . LEU A 1 265 ? -7.235 16.191 -9.645 1.00 53.34 265 LEU A O 1
ATOM 2025 N N . ALA A 1 266 ? -8.640 17.088 -8.138 1.00 36.72 266 ALA A N 1
ATOM 2026 C CA . ALA A 1 266 ? -9.540 17.609 -9.154 1.00 36.72 266 ALA A CA 1
ATOM 2027 C C . ALA A 1 266 ? -8.750 18.635 -9.978 1.00 36.72 266 ALA A C 1
ATOM 2029 O O . ALA A 1 266 ? -8.197 19.581 -9.413 1.00 36.72 266 ALA A O 1
ATOM 2030 N N . THR A 1 267 ? -8.645 18.415 -11.287 1.00 34.94 267 THR A N 1
ATOM 2031 C CA . THR A 1 267 ? -8.143 19.428 -12.209 1.00 34.94 267 THR A CA 1
ATOM 2032 C C . THR A 1 267 ? -9.078 20.633 -12.120 1.00 34.94 267 THR A C 1
ATOM 2034 O O . THR A 1 267 ? -10.292 20.487 -12.271 1.00 34.94 267 THR A O 1
ATOM 2037 N N . VAL A 1 268 ? -8.511 21.791 -11.773 1.00 29.59 268 VAL A N 1
ATOM 2038 C CA . VAL A 1 268 ? -9.211 23.086 -11.741 1.00 29.59 268 VAL A CA 1
ATOM 2039 C C . VAL A 1 268 ? -9.433 23.576 -13.164 1.00 29.59 268 VAL A C 1
ATOM 2041 O O . VAL A 1 268 ? -8.483 23.448 -13.968 1.00 29.59 268 VAL A O 1
#

pLDDT: mean 92.69, std 12.37, range [29.59, 98.88]